Protein AF-A0A6C0DKU1-F1 (afdb_monomer_lite)

Foldseek 3Di:
DVVLVVVVVVVVVVVVVVVPPPPDDPDLVVSVVVCVVVVHDDDPVRSVVVVVVVVVVVVVVVVVVVVVVPDPPPPLFQDLVLQLVQLCQQPNDDDDDPSSVVSSVLLRDPVNPVVLQVVCVVVVLVVVQVVLCVLQVWHKDADPPAPAGIATPVGAGEHEGEDADWAFAFDPDADDPVQPPQDDDRTGFDFLPRGFKYKYWHAASSNHVVNIDIWIDTSVLQQDPVHRRGGDRTDDPVSCVVTVDDVNRSVVSVVVD

Secondary structure (DSSP, 8-state):
-HHHHHHHHHHHHHHHHTT--TT----HHHHHHHHHHTT----HHHHHHHHHHHHHHHHHHHHHHHHHTT---------HHHHHHHHHHHH-SSS--HHHHHHHHHHH-TTTHHHHHHHSHHHHHHHHHHHHHHHHSS-EEE-SSSSSSEEETT--EEEEEE-SS--B--B-PPP-GGGGGGBSSSSBPPBTTS-SEEEEEE--TTS-STT-EEEEEEGGGTEETTEEEEE-SB--HHHHHHHSSHHHHHHHHHHT-

Radius of gyration: 29.84 Å; chains: 1; bounding box: 41×48×94 Å

pLDDT: mean 82.29, std 16.59, range [37.09, 98.12]

Structure (mmCIF, N/CA/C/O backbone):
data_AF-A0A6C0DKU1-F1
#
_entry.id   AF-A0A6C0DKU1-F1
#
loop_
_atom_site.group_PDB
_atom_site.id
_atom_site.type_symbol
_atom_site.label_atom_id
_atom_site.label_alt_id
_atom_site.label_comp_id
_atom_site.label_asym_id
_atom_site.label_entity_id
_atom_site.label_seq_id
_atom_site.pdbx_PDB_ins_code
_atom_site.Cartn_x
_atom_site.Cartn_y
_atom_site.Cartn_z
_atom_site.occupancy
_atom_site.B_iso_or_equiv
_atom_site.auth_seq_id
_atom_site.auth_comp_id
_atom_site.auth_asym_id
_atom_site.auth_atom_id
_atom_site.pdbx_PDB_model_num
ATOM 1 N N . MET A 1 1 ? 12.790 -22.317 -60.894 1.00 55.19 1 MET A N 1
ATOM 2 C CA . MET A 1 1 ? 13.143 -22.631 -59.488 1.00 55.19 1 MET A CA 1
ATOM 3 C C . MET A 1 1 ? 13.422 -21.439 -58.552 1.00 55.19 1 MET A C 1
ATOM 5 O O . MET A 1 1 ? 12.648 -21.278 -57.618 1.00 55.19 1 MET A O 1
ATOM 9 N N . THR A 1 2 ? 14.453 -20.595 -58.730 1.00 67.25 2 THR A N 1
ATOM 10 C CA . THR A 1 2 ? 14.855 -19.594 -57.699 1.00 67.25 2 THR A CA 1
ATOM 11 C C . THR A 1 2 ? 13.784 -18.538 -57.392 1.00 67.25 2 THR A C 1
ATOM 13 O O . THR A 1 2 ? 13.460 -18.322 -56.232 1.00 67.25 2 THR A O 1
ATOM 16 N N . LEU A 1 3 ? 13.157 -17.953 -58.421 1.00 66.25 3 LEU A N 1
ATOM 17 C CA . LEU A 1 3 ? 12.114 -16.928 -58.253 1.00 66.25 3 LEU A CA 1
ATOM 18 C C . LEU A 1 3 ? 10.852 -17.477 -57.561 1.00 66.25 3 LEU A C 1
ATOM 20 O O . LEU A 1 3 ? 10.277 -16.825 -56.695 1.00 66.25 3 LEU A O 1
ATOM 24 N N . LEU A 1 4 ? 10.460 -18.707 -57.913 1.00 65.88 4 LEU A N 1
ATOM 25 C CA . LEU A 1 4 ? 9.326 -19.414 -57.318 1.00 65.88 4 LEU A CA 1
ATOM 26 C C . LEU A 1 4 ? 9.542 -19.617 -55.813 1.00 65.88 4 LEU A C 1
ATOM 28 O O . LEU A 1 4 ? 8.664 -19.293 -55.015 1.00 65.88 4 LEU A O 1
ATOM 32 N N . LYS A 1 5 ? 10.737 -20.092 -55.435 1.00 68.06 5 LYS A N 1
ATOM 33 C CA . LYS A 1 5 ? 11.122 -20.274 -54.033 1.00 68.06 5 LYS A CA 1
ATOM 34 C C . LYS A 1 5 ? 11.114 -18.941 -53.289 1.00 68.06 5 LYS A C 1
ATOM 36 O O . LYS A 1 5 ? 10.468 -18.847 -52.255 1.00 68.06 5 LYS A O 1
ATOM 41 N N . THR A 1 6 ? 11.733 -17.893 -53.828 1.00 71.44 6 THR A N 1
ATOM 42 C CA . THR A 1 6 ? 11.792 -16.582 -53.163 1.00 71.44 6 THR A CA 1
ATOM 43 C C . THR A 1 6 ? 10.405 -15.984 -52.902 1.00 71.44 6 THR A C 1
ATOM 45 O O . THR A 1 6 ? 10.143 -15.527 -51.791 1.00 71.44 6 THR A O 1
ATOM 48 N N . VAL A 1 7 ? 9.494 -16.028 -53.881 1.00 68.88 7 VAL A N 1
ATOM 49 C CA . VAL A 1 7 ? 8.129 -15.492 -53.723 1.00 68.88 7 VAL A CA 1
ATOM 50 C C . VAL A 1 7 ? 7.333 -16.289 -52.686 1.00 68.88 7 VAL A C 1
ATOM 52 O O . VAL A 1 7 ? 6.660 -15.700 -51.840 1.00 68.88 7 VAL A O 1
ATOM 55 N N . LEU A 1 8 ? 7.434 -17.622 -52.707 1.00 65.56 8 LEU A N 1
ATOM 56 C CA . LEU A 1 8 ? 6.748 -18.481 -51.740 1.00 65.56 8 LEU A CA 1
ATOM 57 C C . LEU A 1 8 ? 7.307 -18.320 -50.323 1.00 65.56 8 LEU A C 1
ATOM 59 O O . LEU A 1 8 ? 6.520 -18.192 -49.390 1.00 65.56 8 LEU A O 1
ATOM 63 N N . PHE A 1 9 ? 8.631 -18.259 -50.157 1.00 67.69 9 PHE A N 1
ATOM 64 C CA . PHE A 1 9 ? 9.265 -18.054 -48.852 1.00 67.69 9 PHE A CA 1
ATOM 65 C C . PHE A 1 9 ? 8.931 -16.680 -48.261 1.00 67.69 9 PHE A C 1
ATOM 67 O O . PHE A 1 9 ? 8.531 -16.606 -47.104 1.00 67.69 9 PHE A O 1
ATOM 74 N N . SER A 1 10 ? 8.985 -15.608 -49.059 1.00 67.69 10 SER A N 1
ATOM 75 C CA . SER A 1 10 ? 8.628 -14.258 -48.597 1.00 67.69 10 SER A CA 1
ATOM 76 C C . SER A 1 10 ? 7.150 -14.152 -48.187 1.00 67.69 10 SER A C 1
ATOM 78 O O . SER A 1 10 ? 6.817 -13.581 -47.146 1.00 67.69 10 SER A O 1
ATOM 80 N N . TRP A 1 11 ? 6.246 -14.773 -48.951 1.00 65.50 11 TRP A N 1
ATOM 81 C CA . TRP A 1 11 ? 4.829 -14.850 -48.591 1.00 65.50 11 TRP A CA 1
ATOM 82 C C . TRP A 1 11 ? 4.595 -15.695 -47.328 1.00 65.50 11 TRP A C 1
ATOM 84 O O . TRP A 1 11 ? 3.786 -15.329 -46.473 1.00 65.50 11 TRP A O 1
ATOM 94 N N . MET A 1 12 ? 5.334 -16.797 -47.167 1.00 63.69 12 MET A N 1
ATOM 95 C CA . MET A 1 12 ? 5.279 -17.642 -45.973 1.00 63.69 12 MET A CA 1
ATOM 96 C C . MET A 1 12 ? 5.769 -16.910 -44.718 1.00 63.69 12 MET A C 1
ATOM 98 O O . MET A 1 12 ? 5.114 -17.017 -43.681 1.00 63.69 12 MET A O 1
ATOM 102 N N . GLU A 1 13 ? 6.848 -16.128 -44.804 1.00 62.19 13 GLU A N 1
ATOM 103 C CA . GLU A 1 13 ? 7.332 -15.285 -43.700 1.00 62.19 13 GLU A CA 1
ATOM 104 C C . GLU A 1 13 ? 6.306 -14.214 -43.308 1.00 62.19 13 GLU A C 1
ATOM 106 O O . GLU A 1 13 ? 5.987 -14.060 -42.127 1.00 62.19 13 GLU A O 1
ATOM 111 N N . SER A 1 14 ? 5.711 -13.533 -44.295 1.00 57.03 14 SER A N 1
ATOM 112 C CA . SER A 1 14 ? 4.665 -12.525 -44.068 1.00 57.03 14 SER A CA 1
ATOM 113 C C . SER A 1 14 ? 3.443 -13.108 -43.344 1.00 57.03 14 SER A C 1
ATOM 115 O O . SER A 1 14 ? 2.893 -12.509 -42.416 1.00 57.03 14 SER A O 1
ATOM 117 N N . ILE A 1 15 ? 3.051 -14.330 -43.701 1.00 56.47 15 ILE A N 1
ATOM 118 C CA . ILE A 1 15 ? 1.954 -15.048 -43.053 1.00 56.47 15 ILE A CA 1
ATOM 119 C C . ILE A 1 15 ? 2.322 -15.524 -41.644 1.00 56.47 15 ILE A C 1
ATOM 121 O O . ILE A 1 15 ? 1.478 -15.468 -40.744 1.00 56.47 15 ILE A O 1
ATOM 125 N N . PHE A 1 16 ? 3.564 -15.958 -41.425 1.00 53.50 16 PHE A N 1
ATOM 126 C CA . PHE A 1 16 ? 4.051 -16.439 -40.131 1.00 53.50 16 PHE A CA 1
ATOM 127 C C . PHE A 1 16 ? 3.992 -15.349 -39.049 1.00 53.50 16 PHE A C 1
ATOM 129 O O . PHE A 1 16 ? 3.575 -15.615 -37.919 1.00 53.50 16 PHE A O 1
ATOM 136 N N . ILE A 1 17 ? 4.275 -14.096 -39.424 1.00 50.41 17 ILE A N 1
ATOM 137 C CA . ILE A 1 17 ? 4.182 -12.923 -38.537 1.00 50.41 17 ILE A CA 1
ATOM 138 C C . ILE A 1 17 ? 2.753 -12.726 -37.991 1.00 50.41 17 ILE A C 1
ATOM 140 O O . ILE A 1 17 ? 2.569 -12.244 -36.875 1.00 50.41 17 ILE A O 1
ATOM 144 N N . THR A 1 18 ? 1.719 -13.174 -38.711 1.00 46.41 18 THR A N 1
ATOM 145 C CA . THR A 1 18 ? 0.313 -12.939 -38.330 1.00 46.41 18 THR A CA 1
ATOM 146 C C . THR A 1 18 ? -0.322 -14.024 -37.443 1.00 46.41 18 THR A C 1
ATOM 148 O O . THR A 1 18 ? -1.526 -13.978 -37.194 1.00 46.41 18 THR A O 1
ATOM 151 N N . LYS A 1 19 ? 0.451 -14.998 -36.922 1.00 49.31 19 LYS A N 1
ATOM 152 C CA . LYS A 1 19 ? 0.015 -16.067 -35.978 1.00 49.31 19 LYS A CA 1
ATOM 153 C C . LYS A 1 19 ? -1.199 -16.922 -36.405 1.00 49.31 19 LYS A C 1
ATOM 155 O O . LYS A 1 19 ? -1.678 -17.744 -35.624 1.00 49.31 19 LYS A O 1
ATOM 160 N N . LYS A 1 20 ? -1.717 -16.785 -37.630 1.00 45.62 20 LYS A N 1
ATOM 161 C CA . LYS A 1 20 ? -3.049 -17.308 -37.990 1.00 45.62 20 LYS A CA 1
ATOM 162 C C . LYS A 1 20 ? -3.076 -18.735 -38.560 1.00 45.62 20 LYS A C 1
ATOM 164 O O . LYS A 1 20 ? -4.164 -19.260 -38.770 1.00 45.62 20 LYS A O 1
ATOM 169 N N . ILE A 1 21 ? -1.929 -19.388 -38.793 1.00 49.69 21 ILE A N 1
ATOM 170 C CA . ILE A 1 21 ? -1.864 -20.670 -39.542 1.00 49.69 21 ILE A CA 1
ATOM 171 C C . ILE A 1 21 ? -1.463 -21.896 -38.708 1.00 49.69 21 ILE A C 1
ATOM 173 O O . ILE A 1 21 ? -1.421 -23.002 -39.235 1.00 49.69 21 ILE A O 1
ATOM 177 N N . ALA A 1 22 ? -1.329 -21.806 -37.382 1.00 46.28 22 ALA A N 1
ATOM 178 C CA . ALA A 1 22 ? -1.174 -23.036 -36.586 1.00 46.28 22 ALA A CA 1
ATOM 179 C C . ALA A 1 22 ? -2.362 -24.026 -36.761 1.00 46.28 22 ALA A C 1
ATOM 181 O O . ALA A 1 22 ? -2.246 -25.203 -36.433 1.00 46.28 22 ALA A O 1
ATOM 182 N N . LYS A 1 23 ? -3.500 -23.582 -37.331 1.00 46.75 23 LYS A N 1
ATOM 183 C CA . LYS A 1 23 ? -4.705 -24.402 -37.551 1.00 46.75 23 LYS A CA 1
ATOM 184 C C . LYS A 1 23 ? -5.096 -24.678 -39.010 1.00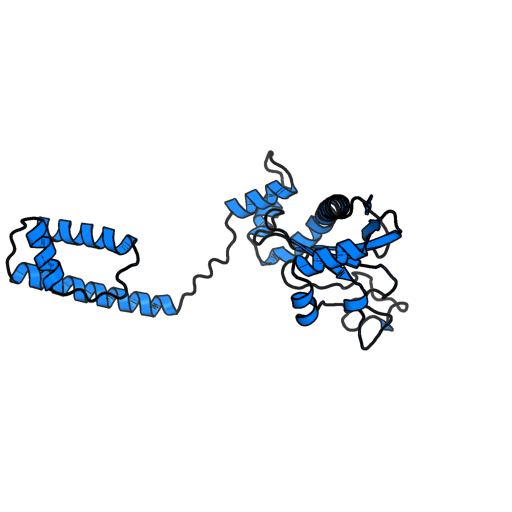 46.75 23 LYS A C 1
ATOM 186 O O . LYS A 1 23 ? -6.010 -25.471 -39.221 1.00 46.75 23 LYS A O 1
ATOM 191 N N . THR A 1 24 ? -4.456 -24.082 -40.016 1.00 51.72 24 THR A N 1
ATOM 192 C CA . THR A 1 24 ? -4.941 -24.197 -41.407 1.00 51.72 24 THR A CA 1
ATOM 193 C C . THR A 1 24 ? -4.159 -25.262 -42.174 1.00 51.72 24 THR A C 1
ATOM 195 O O . THR A 1 24 ? -2.938 -25.186 -42.298 1.00 51.72 24 THR A O 1
ATOM 198 N N . GLU A 1 25 ? -4.845 -26.275 -42.711 1.00 57.31 25 GLU A N 1
ATOM 199 C CA . GLU A 1 25 ? -4.225 -27.237 -43.626 1.00 57.31 25 GLU A CA 1
ATOM 200 C C . GLU A 1 25 ? -3.737 -26.528 -44.891 1.00 57.31 25 GLU A C 1
ATOM 202 O O . GLU A 1 25 ? -4.523 -26.000 -45.679 1.00 57.31 25 GLU A O 1
ATOM 207 N N . PHE A 1 26 ? -2.425 -26.547 -45.105 1.00 61.34 26 PHE A N 1
ATOM 208 C CA . PHE A 1 26 ? -1.826 -26.104 -46.352 1.00 61.34 26 PHE A CA 1
ATOM 209 C C . PHE A 1 26 ? -2.145 -27.125 -47.451 1.00 61.34 26 PHE A C 1
ATOM 211 O O . PHE A 1 26 ? -1.582 -28.219 -47.476 1.00 61.34 26 PHE A O 1
ATOM 218 N N . LYS A 1 27 ? -3.110 -26.807 -48.321 1.00 63.50 27 LYS A N 1
ATOM 219 C CA . LYS A 1 27 ? -3.538 -27.685 -49.420 1.00 63.50 27 LYS A CA 1
ATOM 220 C C . LYS A 1 27 ? -2.874 -27.259 -50.725 1.00 63.50 27 LYS A C 1
ATOM 222 O O . LYS A 1 27 ? -2.785 -26.072 -51.015 1.00 63.50 27 LYS A O 1
ATOM 227 N N . TYR A 1 28 ? -2.511 -28.242 -51.550 1.00 61.38 28 TYR A N 1
ATOM 228 C CA . TYR A 1 28 ? -1.940 -28.090 -52.901 1.00 61.38 28 TYR A CA 1
ATOM 229 C C . TYR A 1 28 ? -2.669 -27.036 -53.761 1.00 61.38 28 TYR A C 1
ATOM 231 O O . TYR A 1 28 ? -2.065 -26.265 -54.502 1.00 61.38 28 TYR A O 1
ATOM 239 N N . ARG A 1 29 ? -3.996 -26.949 -53.595 1.00 68.56 29 ARG A N 1
ATOM 240 C CA . ARG A 1 29 ? -4.865 -25.985 -54.284 1.00 68.56 29 ARG A CA 1
ATOM 241 C C . ARG A 1 29 ? -4.543 -24.521 -53.949 1.00 68.56 29 ARG A C 1
ATOM 243 O O . ARG A 1 29 ? -4.685 -23.673 -54.824 1.00 68.56 29 ARG A O 1
ATOM 250 N N . ASN A 1 30 ? -4.069 -24.226 -52.737 1.00 71.75 30 ASN A N 1
ATOM 251 C CA . ASN A 1 30 ? -3.748 -22.862 -52.306 1.00 71.75 30 ASN A CA 1
ATOM 252 C C . ASN A 1 30 ? -2.461 -22.355 -52.969 1.00 71.75 30 ASN A C 1
ATOM 254 O O . ASN A 1 30 ? -2.426 -21.219 -53.432 1.00 71.75 30 ASN A O 1
ATOM 258 N N . VAL A 1 31 ? -1.441 -23.215 -53.083 1.00 67.38 31 VAL A N 1
ATOM 259 C CA . VAL A 1 31 ? -0.186 -22.898 -53.788 1.00 67.38 31 VAL A CA 1
ATOM 260 C C . VAL A 1 31 ? -0.478 -22.610 -55.253 1.00 67.38 31 VAL A C 1
ATOM 262 O O . VAL A 1 31 ? -0.121 -21.554 -55.758 1.00 67.38 31 VAL A O 1
ATOM 265 N N . ILE A 1 32 ? -1.223 -23.496 -55.916 1.00 73.31 32 ILE A N 1
ATOM 266 C CA . ILE A 1 32 ? -1.611 -23.307 -57.318 1.00 73.31 32 ILE A CA 1
ATOM 267 C C . ILE A 1 32 ? -2.384 -22.000 -57.521 1.00 73.31 32 ILE A C 1
ATOM 269 O O . ILE A 1 32 ? -2.119 -21.282 -58.483 1.00 73.31 32 ILE A O 1
ATOM 273 N N . SER A 1 33 ? -3.331 -21.683 -56.632 1.00 77.94 33 SER A N 1
ATOM 274 C CA . SER A 1 33 ? -4.107 -20.442 -56.714 1.00 77.94 33 SER A CA 1
ATOM 275 C C . SER A 1 33 ? -3.214 -19.204 -56.618 1.00 77.94 33 SER A C 1
ATOM 277 O O . SER A 1 33 ? -3.394 -18.268 -57.392 1.00 77.94 33 SER A O 1
ATOM 279 N N . LEU A 1 34 ? -2.236 -19.216 -55.708 1.00 74.69 34 LEU A N 1
ATOM 280 C CA . LEU A 1 34 ? -1.298 -18.113 -55.504 1.00 74.69 34 LEU A CA 1
ATOM 281 C C . LEU A 1 34 ? -0.339 -17.944 -56.691 1.00 74.69 34 LEU A C 1
ATOM 283 O O . LEU A 1 34 ? -0.065 -16.828 -57.127 1.00 74.69 34 LEU A O 1
ATOM 287 N N . LEU A 1 35 ? 0.164 -19.046 -57.249 1.00 77.00 35 LEU A N 1
ATOM 288 C CA . LEU A 1 35 ? 1.038 -18.989 -58.422 1.00 77.00 35 LEU A CA 1
ATOM 289 C C . LEU A 1 35 ? 0.291 -18.459 -59.645 1.00 77.00 35 LEU A C 1
ATOM 291 O O . LEU A 1 35 ? 0.821 -17.625 -60.378 1.00 77.00 35 LEU A O 1
ATOM 295 N N . LYS A 1 36 ? -0.972 -18.870 -59.816 1.00 79.50 36 LYS A N 1
ATOM 296 C CA . LYS A 1 36 ? -1.847 -18.345 -60.868 1.00 79.50 36 LYS A CA 1
ATOM 297 C C . LYS A 1 36 ? -2.125 -16.852 -60.696 1.00 79.50 36 LYS A C 1
ATOM 299 O O . LYS A 1 36 ? -2.021 -16.124 -61.676 1.00 79.50 36 LYS A O 1
ATOM 304 N N . SER A 1 37 ? -2.427 -16.379 -59.482 1.00 79.62 37 SER A N 1
ATOM 305 C CA . SER A 1 37 ? -2.708 -14.952 -59.248 1.00 79.62 37 SER A CA 1
ATOM 306 C C . SER A 1 37 ? -1.504 -14.045 -59.507 1.00 79.62 37 SER A C 1
ATOM 308 O O . SER A 1 37 ? -1.684 -12.866 -59.782 1.00 79.62 37 SER A O 1
ATOM 310 N N . ASN A 1 38 ? -0.287 -14.590 -59.442 1.00 75.44 38 ASN A N 1
ATOM 311 C CA . ASN A 1 38 ? 0.955 -13.866 -59.722 1.00 75.44 38 ASN A CA 1
ATOM 312 C C . ASN A 1 38 ? 1.518 -14.153 -61.126 1.00 75.44 38 ASN A C 1
ATOM 314 O O . ASN A 1 38 ? 2.642 -13.764 -61.428 1.00 75.44 38 ASN A O 1
ATOM 318 N N . ASN A 1 39 ? 0.751 -14.841 -61.981 1.00 85.19 39 ASN A N 1
ATOM 319 C CA . ASN A 1 39 ? 1.139 -15.222 -63.341 1.00 85.19 39 ASN A CA 1
ATOM 320 C C . ASN A 1 39 ? 2.487 -15.974 -63.423 1.00 85.19 39 ASN A C 1
ATOM 322 O O . ASN A 1 39 ? 3.248 -15.838 -64.383 1.00 85.19 39 ASN A O 1
ATOM 326 N N . ILE A 1 40 ? 2.796 -16.771 -62.398 1.00 80.38 40 ILE A N 1
ATOM 327 C CA . ILE A 1 40 ? 4.037 -17.540 -62.313 1.00 80.38 40 ILE A CA 1
ATOM 328 C C . ILE A 1 40 ? 3.821 -18.875 -63.027 1.00 80.38 40 ILE A C 1
ATOM 330 O O . ILE A 1 40 ? 2.913 -19.633 -62.681 1.00 80.38 40 ILE A O 1
ATOM 334 N N . ARG A 1 41 ? 4.663 -19.179 -64.020 1.00 83.31 41 ARG A N 1
ATOM 335 C CA . ARG A 1 41 ? 4.701 -20.506 -64.654 1.00 83.31 41 ARG A CA 1
ATOM 336 C C . ARG A 1 41 ? 5.401 -21.500 -63.731 1.00 83.31 41 ARG A C 1
ATOM 338 O O . ARG A 1 41 ? 6.394 -21.153 -63.099 1.00 83.31 41 ARG A O 1
ATOM 345 N N . TYR A 1 42 ? 4.888 -22.723 -63.685 1.00 83.25 42 TYR A N 1
ATOM 346 C CA . TYR A 1 42 ? 5.411 -23.798 -62.847 1.00 83.25 42 TYR A CA 1
ATOM 347 C C . TYR A 1 42 ? 5.267 -25.145 -63.549 1.00 83.25 42 TYR A C 1
ATOM 349 O O . TYR A 1 42 ? 4.332 -25.348 -64.333 1.00 83.25 42 TYR A O 1
ATOM 357 N N . THR A 1 43 ? 6.156 -26.081 -63.230 1.00 86.81 43 THR A N 1
ATOM 358 C CA . THR A 1 43 ? 5.950 -27.503 -63.530 1.00 86.81 43 THR A CA 1
ATOM 359 C C . THR A 1 43 ? 5.306 -28.219 -62.340 1.00 86.81 43 THR A C 1
ATOM 361 O O . THR A 1 43 ? 5.271 -27.711 -61.218 1.00 86.81 43 THR A O 1
ATOM 364 N N . LYS A 1 44 ? 4.766 -29.419 -62.578 1.00 79.00 44 LYS A N 1
ATOM 365 C CA . LYS A 1 44 ? 4.234 -30.268 -61.502 1.00 79.00 44 LYS A CA 1
ATOM 366 C C . LYS A 1 44 ? 5.333 -30.657 -60.503 1.00 79.00 44 LYS A C 1
ATOM 368 O O . LYS A 1 44 ? 5.103 -30.599 -59.302 1.00 79.00 44 LYS A O 1
ATOM 373 N N . GLU A 1 45 ? 6.522 -30.974 -61.009 1.00 83.25 45 GLU A N 1
ATOM 374 C CA . GLU A 1 45 ? 7.701 -31.323 -60.207 1.00 83.25 45 GLU A CA 1
ATOM 375 C C . GLU A 1 45 ? 8.125 -30.167 -59.291 1.00 83.25 45 GLU A C 1
ATOM 377 O O . GLU A 1 45 ? 8.360 -30.383 -58.106 1.00 83.25 45 GLU A O 1
ATOM 382 N N . GLU A 1 46 ? 8.115 -28.924 -59.789 1.00 80.38 46 GLU A N 1
ATOM 383 C CA . GLU A 1 46 ? 8.430 -27.745 -58.972 1.00 80.38 46 GLU A CA 1
ATOM 384 C C . GLU A 1 46 ? 7.421 -27.531 -57.829 1.00 80.38 46 GLU A C 1
ATOM 386 O O . GLU A 1 46 ? 7.806 -27.093 -56.743 1.00 80.38 46 GLU A O 1
ATOM 391 N N . ILE A 1 47 ? 6.136 -27.846 -58.034 1.00 76.69 47 ILE A N 1
ATOM 392 C CA . ILE A 1 47 ? 5.140 -27.776 -56.953 1.00 76.69 47 ILE A CA 1
ATOM 393 C C . ILE A 1 47 ? 5.354 -28.908 -55.946 1.00 76.69 47 ILE A C 1
ATOM 395 O O . ILE A 1 47 ? 5.263 -28.678 -54.738 1.00 76.69 47 ILE A O 1
ATOM 399 N N . ASP A 1 48 ? 5.619 -30.123 -56.421 1.00 78.75 48 ASP A N 1
ATOM 400 C CA . ASP A 1 48 ? 5.797 -31.290 -55.558 1.00 78.75 48 ASP A CA 1
ATOM 401 C C . ASP A 1 48 ? 7.013 -31.112 -54.628 1.00 78.75 48 ASP A C 1
ATOM 403 O O . ASP A 1 48 ? 6.918 -31.414 -53.432 1.00 78.75 48 ASP A O 1
ATOM 407 N N . ASP A 1 49 ? 8.096 -30.506 -55.125 1.00 80.38 49 ASP A N 1
ATOM 408 C CA . ASP A 1 49 ? 9.266 -30.128 -54.325 1.00 80.38 49 ASP A CA 1
ATOM 409 C C . ASP A 1 49 ? 8.930 -29.101 -53.234 1.00 80.38 49 ASP A C 1
ATOM 411 O O . ASP A 1 49 ? 9.282 -29.294 -52.067 1.00 80.38 49 ASP A O 1
ATOM 415 N N . VAL A 1 50 ? 8.179 -28.046 -53.567 1.00 74.94 50 VAL A N 1
ATOM 416 C CA . VAL A 1 50 ? 7.731 -27.037 -52.586 1.00 74.94 50 VAL A CA 1
ATOM 417 C C . VAL A 1 50 ? 6.859 -27.674 -51.500 1.00 74.94 50 VAL A C 1
ATOM 419 O O . VAL A 1 50 ? 6.995 -27.376 -50.312 1.00 74.94 50 VAL A O 1
ATOM 422 N N . VAL A 1 51 ? 5.960 -28.582 -51.881 1.00 76.81 51 VAL A N 1
ATOM 423 C CA . VAL A 1 51 ? 5.073 -29.275 -50.936 1.00 76.81 51 VAL A CA 1
ATOM 424 C C . VAL A 1 51 ? 5.861 -30.214 -50.022 1.00 76.81 51 VAL A C 1
ATOM 426 O O . VAL A 1 51 ? 5.536 -30.329 -48.836 1.00 76.81 51 VAL A O 1
ATOM 429 N N . LYS A 1 52 ? 6.904 -30.870 -50.542 1.00 80.94 52 LYS A N 1
ATOM 430 C CA . LYS A 1 52 ? 7.812 -31.716 -49.761 1.00 80.94 52 LYS A CA 1
ATOM 431 C C . LYS A 1 52 ? 8.609 -30.896 -48.745 1.00 80.94 52 LYS A C 1
ATOM 433 O O . LYS A 1 52 ? 8.616 -31.257 -47.569 1.00 80.94 52 LYS A O 1
ATOM 438 N N . GLU A 1 53 ? 9.202 -29.776 -49.160 1.00 75.94 53 GLU A N 1
ATOM 439 C CA . GLU A 1 53 ? 9.903 -28.851 -48.256 1.00 75.94 53 GLU A CA 1
ATOM 440 C C . GLU A 1 53 ? 8.963 -28.327 -47.155 1.00 75.94 53 GLU A C 1
ATOM 442 O O . GLU A 1 53 ? 9.325 -28.314 -45.977 1.00 75.94 53 GLU A O 1
ATOM 447 N N . PHE A 1 54 ? 7.710 -28.002 -47.495 1.00 72.44 54 PHE A N 1
ATOM 448 C CA . PHE A 1 54 ? 6.720 -27.544 -46.517 1.00 72.44 54 PHE A CA 1
ATOM 449 C C . PHE A 1 54 ? 6.350 -28.617 -45.481 1.00 72.44 54 PHE A C 1
ATOM 451 O O . PHE A 1 54 ? 6.150 -28.301 -44.306 1.00 72.44 54 PHE A O 1
ATOM 458 N N . LYS A 1 55 ? 6.259 -29.894 -45.882 1.00 77.12 55 LYS A N 1
ATOM 459 C CA . LYS A 1 55 ? 6.018 -31.001 -44.940 1.00 77.12 55 LYS A CA 1
ATOM 460 C C . LYS A 1 55 ? 7.155 -31.131 -43.930 1.00 77.12 55 LYS A C 1
ATOM 462 O O . LYS A 1 55 ? 6.873 -31.183 -42.735 1.00 77.12 55 LYS A O 1
ATOM 467 N N . ILE A 1 56 ? 8.403 -31.094 -44.401 1.00 76.19 56 ILE A N 1
ATOM 468 C CA . ILE A 1 56 ? 9.601 -31.140 -43.548 1.00 76.19 56 ILE A CA 1
ATOM 469 C C . ILE A 1 56 ? 9.593 -29.960 -42.568 1.00 76.19 56 ILE A C 1
ATOM 471 O O . ILE A 1 56 ? 9.769 -30.143 -41.365 1.00 76.19 56 ILE A O 1
ATOM 475 N N . TYR A 1 57 ? 9.302 -28.753 -43.059 1.00 69.12 57 TYR A N 1
ATOM 476 C CA . TYR A 1 57 ? 9.217 -27.557 -42.223 1.00 69.12 57 TYR A CA 1
ATOM 477 C C . TYR A 1 57 ? 8.109 -27.659 -41.159 1.00 69.12 57 TYR A C 1
ATOM 479 O O . TYR A 1 57 ? 8.326 -27.338 -39.991 1.00 69.12 57 TYR A O 1
ATOM 487 N N . LYS A 1 58 ? 6.927 -28.175 -41.525 1.00 71.00 58 LYS A N 1
ATOM 488 C CA . LYS A 1 58 ? 5.805 -28.394 -40.596 1.00 71.00 58 LYS A CA 1
ATOM 489 C C . LYS A 1 58 ? 6.124 -29.447 -39.531 1.00 71.00 58 LYS A C 1
ATOM 491 O O . LYS A 1 58 ? 5.696 -29.300 -38.388 1.00 71.00 58 LYS A O 1
ATOM 496 N N . GLU A 1 59 ? 6.845 -30.505 -39.884 1.00 74.44 59 GLU A N 1
ATOM 497 C CA . GLU A 1 59 ? 7.309 -31.521 -38.931 1.00 74.44 59 GLU A CA 1
ATOM 498 C C . GLU A 1 59 ? 8.364 -30.953 -37.972 1.00 74.44 59 GLU A C 1
ATOM 500 O O . GLU A 1 59 ? 8.254 -31.159 -36.762 1.00 74.44 59 GLU A O 1
ATOM 505 N N . GLY A 1 60 ? 9.297 -30.138 -38.477 1.00 70.12 60 GLY A N 1
ATOM 506 C CA . GLY A 1 60 ? 10.235 -29.371 -37.653 1.00 70.12 60 GLY A CA 1
ATOM 507 C C . GLY A 1 60 ? 9.524 -28.432 -36.673 1.00 70.12 60 GLY A C 1
ATOM 508 O O . GLY A 1 60 ? 9.841 -28.419 -35.485 1.00 70.12 60 GLY A O 1
ATOM 509 N N . LEU A 1 61 ? 8.490 -27.718 -37.126 1.00 63.91 61 LEU A N 1
ATOM 510 C CA . LEU A 1 61 ? 7.674 -26.855 -36.266 1.00 63.91 61 LEU A CA 1
ATOM 511 C C . LEU A 1 61 ? 6.887 -27.630 -35.207 1.00 63.91 61 LEU A C 1
ATOM 513 O O . LEU A 1 61 ? 6.821 -27.179 -34.071 1.00 63.91 61 LEU A O 1
ATOM 517 N N . LYS A 1 62 ? 6.327 -28.802 -35.529 1.00 68.38 62 LYS A N 1
ATOM 518 C CA . LYS A 1 62 ? 5.664 -29.658 -34.528 1.00 68.38 62 LYS A CA 1
ATOM 519 C C . LYS A 1 62 ? 6.635 -30.145 -33.454 1.00 68.38 62 LYS A C 1
ATOM 521 O O . LYS A 1 62 ? 6.246 -30.244 -32.293 1.00 68.38 62 LYS A O 1
ATOM 526 N N . SER A 1 63 ? 7.881 -30.432 -33.830 1.00 63.91 63 SER A N 1
ATOM 527 C CA . SER A 1 63 ? 8.954 -30.757 -32.885 1.00 63.91 63 SER A CA 1
ATOM 528 C C . SER A 1 63 ? 9.277 -29.559 -31.981 1.00 63.91 63 SER A C 1
ATOM 530 O O . SER A 1 63 ? 9.347 -29.701 -30.761 1.00 63.91 63 SER A O 1
ATOM 532 N N . ILE A 1 64 ? 9.351 -28.348 -32.549 1.00 58.41 64 ILE A N 1
ATOM 533 C CA . ILE A 1 64 ? 9.541 -27.103 -31.787 1.00 58.41 64 ILE A CA 1
ATOM 534 C C . ILE A 1 64 ? 8.344 -26.814 -30.869 1.00 58.41 64 ILE A C 1
ATOM 536 O O . ILE A 1 64 ? 8.559 -26.491 -29.710 1.00 58.41 64 ILE A O 1
ATOM 540 N N . GLU A 1 65 ? 7.096 -26.974 -31.316 1.00 56.88 65 GLU A N 1
ATOM 541 C CA . GLU A 1 65 ? 5.896 -26.807 -30.477 1.00 56.88 65 GLU A CA 1
ATOM 542 C C . GLU A 1 65 ? 5.807 -27.867 -29.368 1.00 56.88 65 GLU A C 1
ATOM 544 O O . GLU A 1 65 ? 5.411 -27.557 -28.241 1.00 56.88 65 GLU A O 1
ATOM 549 N N . GLY A 1 66 ? 6.206 -29.109 -29.665 1.00 55.00 66 GLY A N 1
ATOM 550 C CA . GLY A 1 66 ? 6.342 -30.185 -28.682 1.00 55.00 66 GLY A CA 1
ATOM 551 C C . GLY A 1 66 ? 7.366 -29.845 -27.598 1.00 55.00 66 GLY A C 1
ATOM 552 O O . GLY A 1 66 ? 7.101 -30.066 -26.418 1.00 55.00 66 GLY A O 1
ATOM 553 N N . ASN A 1 67 ? 8.472 -29.206 -27.983 1.00 47.94 67 ASN A N 1
ATOM 554 C CA . ASN A 1 67 ? 9.511 -28.736 -27.067 1.00 47.94 67 ASN A CA 1
ATOM 555 C C . ASN A 1 67 ? 9.141 -27.412 -26.359 1.00 47.94 67 ASN A C 1
ATOM 557 O O . ASN A 1 67 ? 9.470 -27.228 -25.188 1.00 47.94 67 ASN A O 1
ATOM 561 N N . MET A 1 68 ? 8.379 -26.514 -26.996 1.00 44.25 68 MET A N 1
ATOM 562 C CA . MET A 1 68 ? 7.867 -25.273 -26.390 1.00 44.25 68 MET A CA 1
ATOM 563 C C . MET A 1 68 ? 6.795 -25.539 -25.329 1.00 44.25 68 MET A C 1
ATOM 565 O O . MET A 1 68 ? 6.646 -24.738 -24.408 1.00 44.25 68 MET A O 1
ATOM 569 N N . LYS A 1 69 ? 6.088 -26.678 -25.375 1.00 46.22 69 LYS A N 1
ATOM 570 C CA . LYS A 1 69 ? 5.184 -27.084 -24.285 1.00 46.22 69 LYS A CA 1
ATOM 571 C C . LYS A 1 69 ? 5.902 -27.381 -22.959 1.00 46.22 69 LYS A C 1
ATOM 573 O O . LYS A 1 69 ? 5.224 -27.446 -21.936 1.00 46.22 69 LYS A O 1
ATOM 578 N N . MET A 1 70 ? 7.235 -27.488 -22.943 1.00 42.53 70 MET A N 1
ATOM 579 C CA . MET A 1 70 ? 8.037 -27.632 -21.718 1.00 42.53 70 MET A CA 1
ATOM 580 C C . MET A 1 70 ? 8.811 -26.375 -21.303 1.00 42.53 70 MET A C 1
ATOM 582 O O . MET A 1 70 ? 9.495 -26.394 -20.284 1.00 42.53 70 MET A O 1
ATOM 586 N N . VAL A 1 71 ? 8.645 -25.251 -22.006 1.00 38.53 71 VAL A N 1
ATOM 587 C CA . VAL A 1 71 ? 9.204 -23.965 -21.578 1.00 38.53 71 VAL A CA 1
ATOM 588 C C . VAL A 1 71 ? 8.073 -22.947 -21.497 1.00 38.53 71 VAL A C 1
ATOM 590 O O . VAL A 1 71 ? 7.843 -22.150 -22.404 1.00 38.53 71 VAL A O 1
ATOM 593 N N . LYS A 1 72 ? 7.370 -22.931 -20.358 1.00 37.09 72 LYS A N 1
ATOM 594 C CA . LYS A 1 72 ? 6.799 -21.672 -19.870 1.00 37.09 72 LYS A CA 1
ATOM 595 C C . LYS A 1 72 ? 7.989 -20.738 -19.643 1.00 37.09 72 LYS A C 1
ATOM 597 O O . LYS A 1 72 ? 8.584 -20.761 -18.572 1.00 37.09 72 LYS A O 1
ATOM 602 N N . ILE A 1 73 ? 8.358 -19.945 -20.648 1.00 39.22 73 ILE A N 1
ATOM 603 C CA . ILE A 1 73 ? 9.140 -18.734 -20.411 1.00 39.22 73 ILE A CA 1
ATOM 604 C C . ILE A 1 73 ? 8.217 -17.863 -19.567 1.00 39.22 73 ILE A C 1
ATOM 606 O O . ILE A 1 73 ? 7.292 -17.234 -20.075 1.00 39.22 73 ILE A O 1
ATOM 610 N N . THR A 1 74 ? 8.383 -17.931 -18.252 1.00 42.31 74 THR A N 1
ATOM 611 C CA . THR A 1 74 ? 7.770 -16.993 -17.327 1.00 42.31 74 THR A CA 1
ATOM 612 C C . THR A 1 74 ? 8.327 -15.625 -17.691 1.00 42.31 74 THR A C 1
ATOM 614 O O . THR A 1 74 ? 9.506 -15.357 -17.462 1.00 42.31 74 THR A O 1
ATOM 617 N N . THR A 1 75 ? 7.500 -14.770 -18.283 1.00 48.19 75 THR A N 1
ATOM 618 C CA . THR A 1 75 ? 7.738 -13.335 -18.508 1.00 48.19 75 THR A CA 1
ATOM 619 C C . THR A 1 75 ? 7.748 -12.568 -17.177 1.00 48.19 75 THR A C 1
ATOM 621 O O . THR A 1 75 ? 7.131 -11.523 -17.034 1.00 48.19 75 THR A O 1
ATOM 624 N N . ASP A 1 76 ? 8.399 -13.138 -16.170 1.00 61.91 76 ASP A N 1
ATOM 625 C CA . ASP A 1 76 ? 8.295 -12.794 -14.752 1.00 61.91 76 ASP A CA 1
ATOM 626 C C . ASP A 1 76 ? 9.378 -11.805 -14.305 1.00 61.91 76 ASP A C 1
ATOM 628 O O . ASP A 1 76 ? 9.542 -11.552 -13.109 1.00 61.91 76 ASP A O 1
ATOM 632 N N . THR A 1 77 ? 10.180 -11.315 -15.247 1.00 81.06 77 THR A N 1
ATOM 633 C CA . THR A 1 77 ? 11.309 -10.425 -14.988 1.00 81.06 77 THR A CA 1
ATOM 634 C C . THR A 1 77 ? 10.909 -9.010 -15.375 1.00 81.06 77 THR A C 1
ATOM 636 O O . THR A 1 77 ? 10.672 -8.734 -16.547 1.00 81.06 77 THR A O 1
ATOM 639 N N . ILE A 1 78 ? 10.820 -8.128 -14.379 1.00 90.81 78 ILE A N 1
ATOM 640 C CA . ILE A 1 78 ? 10.583 -6.696 -14.583 1.00 90.81 78 ILE A CA 1
ATOM 641 C C . ILE A 1 78 ? 11.775 -6.134 -15.361 1.00 90.81 78 ILE A C 1
ATOM 643 O O . ILE A 1 78 ? 12.927 -6.367 -14.985 1.00 90.81 78 ILE A O 1
ATOM 647 N N . SER A 1 79 ? 11.515 -5.422 -16.458 1.00 94.19 79 SER A N 1
ATOM 648 C CA . SER A 1 79 ? 12.585 -4.839 -17.267 1.00 94.19 79 SER A CA 1
ATOM 649 C C . SER A 1 79 ? 13.252 -3.660 -16.551 1.00 94.19 79 SER A C 1
ATOM 651 O O . SER A 1 79 ? 12.646 -2.987 -15.717 1.00 94.19 79 SER A O 1
ATOM 653 N N . PHE A 1 80 ? 14.500 -3.354 -16.919 1.00 93.81 80 PHE A N 1
ATOM 654 C CA . PHE A 1 80 ? 15.212 -2.183 -16.394 1.00 93.81 80 PHE A CA 1
ATOM 655 C C . PHE A 1 80 ? 14.437 -0.878 -16.623 1.00 93.81 80 PHE A C 1
ATOM 657 O O . PHE A 1 80 ? 14.399 -0.025 -15.744 1.00 93.81 80 PHE A O 1
ATOM 664 N N . VAL A 1 81 ? 13.790 -0.731 -17.784 1.00 94.62 81 VAL A N 1
ATOM 665 C CA . VAL A 1 81 ? 13.010 0.469 -18.128 1.00 94.62 81 VAL A CA 1
ATOM 666 C C . VAL A 1 81 ? 11.814 0.630 -17.185 1.00 94.62 81 VAL A C 1
ATOM 668 O O . VAL A 1 81 ? 11.580 1.718 -16.666 1.00 94.62 81 VAL A O 1
ATOM 671 N N . GLU A 1 82 ? 11.086 -0.454 -16.914 1.00 95.50 82 GLU A N 1
ATOM 672 C CA . GLU A 1 82 ? 9.952 -0.452 -15.982 1.00 95.50 82 GLU A CA 1
ATOM 673 C C . GLU A 1 82 ? 10.386 -0.202 -14.532 1.00 95.50 82 GLU A C 1
ATOM 675 O O . GLU A 1 82 ? 9.748 0.573 -13.812 1.00 95.50 82 GLU A O 1
ATOM 680 N N . ALA A 1 83 ? 11.486 -0.827 -14.107 1.00 95.75 83 ALA A N 1
ATOM 681 C CA . ALA A 1 83 ? 12.060 -0.627 -12.781 1.00 95.75 83 ALA A CA 1
ATOM 682 C C . ALA A 1 83 ? 12.551 0.815 -12.592 1.00 95.75 83 ALA A C 1
ATOM 684 O O . ALA A 1 83 ? 12.262 1.430 -11.566 1.00 95.75 83 ALA A O 1
ATOM 685 N N . LYS A 1 84 ? 13.227 1.383 -13.599 1.00 95.69 84 LYS A N 1
ATOM 686 C CA . LYS A 1 84 ? 13.680 2.780 -13.607 1.00 95.69 84 LYS A CA 1
ATOM 687 C C . LYS A 1 84 ? 12.514 3.747 -13.479 1.00 95.69 84 LYS A C 1
ATOM 689 O O . LYS A 1 84 ? 12.532 4.578 -12.576 1.00 95.69 84 LYS A O 1
ATOM 694 N N . LYS A 1 85 ? 11.477 3.574 -14.301 1.00 95.88 85 LYS A N 1
ATOM 695 C CA . LYS A 1 85 ? 10.259 4.386 -14.215 1.00 95.88 85 LYS A CA 1
ATOM 696 C C . LYS A 1 85 ? 9.642 4.322 -12.815 1.00 95.88 85 LYS A C 1
ATOM 698 O O . LYS A 1 85 ? 9.314 5.346 -12.230 1.00 95.88 85 LYS A O 1
ATOM 703 N N . SER A 1 86 ? 9.530 3.122 -12.251 1.00 95.81 86 SER A N 1
ATOM 704 C CA . SER A 1 86 ? 8.965 2.933 -10.909 1.00 95.81 86 SER A CA 1
ATOM 705 C C . SER A 1 86 ? 9.813 3.616 -9.830 1.00 95.81 86 SER A C 1
ATOM 707 O O . SER A 1 86 ? 9.268 4.215 -8.910 1.00 95.81 86 SER A O 1
ATOM 709 N N . ALA A 1 87 ? 11.143 3.578 -9.944 1.00 95.81 87 ALA A N 1
ATOM 710 C CA . ALA A 1 87 ? 12.035 4.281 -9.025 1.00 95.81 87 ALA A CA 1
ATOM 711 C C . ALA A 1 87 ? 11.934 5.813 -9.150 1.00 95.81 87 ALA A C 1
ATOM 713 O O . ALA A 1 87 ? 12.013 6.515 -8.142 1.00 95.81 87 ALA A O 1
ATOM 714 N N . GLU A 1 88 ? 11.736 6.336 -10.362 1.00 95.75 88 GLU A N 1
ATOM 715 C CA . GLU A 1 88 ? 11.514 7.766 -10.619 1.00 95.75 88 GLU A CA 1
ATOM 716 C C . GLU A 1 88 ? 10.195 8.265 -10.020 1.00 95.75 88 GLU A C 1
ATOM 718 O O . GLU A 1 88 ? 10.168 9.359 -9.466 1.00 95.75 88 GLU A O 1
ATOM 723 N N . GLU A 1 89 ? 9.134 7.454 -10.024 1.00 95.06 89 GLU A N 1
ATOM 724 C CA . GLU A 1 89 ? 7.868 7.805 -9.361 1.00 95.06 89 GLU A CA 1
ATOM 725 C C . GLU A 1 89 ? 8.041 8.045 -7.852 1.00 95.06 89 GLU A C 1
ATOM 727 O O . GLU A 1 89 ? 7.400 8.930 -7.289 1.00 95.06 89 GLU A O 1
ATOM 732 N N . TRP A 1 90 ? 8.920 7.281 -7.193 1.00 94.31 90 TRP A N 1
ATOM 733 C CA . TRP A 1 90 ? 9.181 7.416 -5.756 1.00 94.31 90 TRP A CA 1
ATOM 734 C C . TRP A 1 90 ? 10.187 8.512 -5.409 1.00 94.31 90 TRP A C 1
ATOM 736 O O . TRP A 1 90 ? 10.060 9.154 -4.368 1.00 94.31 90 TRP A O 1
ATOM 746 N N . LEU A 1 91 ? 11.224 8.677 -6.233 1.00 92.12 91 LEU A N 1
ATOM 747 C CA . LEU A 1 91 ? 12.411 9.474 -5.899 1.00 92.12 91 LEU A CA 1
ATOM 748 C C . LEU A 1 91 ? 12.551 10.747 -6.745 1.00 92.12 91 LEU A C 1
ATOM 750 O O . LEU A 1 91 ? 13.491 11.512 -6.536 1.00 92.12 91 LEU A O 1
ATOM 754 N N . GLY A 1 92 ? 11.635 10.970 -7.688 1.00 90.00 92 GLY A N 1
ATOM 755 C CA . GLY A 1 92 ? 11.620 12.109 -8.596 1.00 90.00 92 GLY A CA 1
ATOM 756 C C . GLY A 1 92 ? 12.449 11.918 -9.870 1.00 90.00 92 GLY A C 1
ATOM 757 O O . GLY A 1 92 ? 13.381 11.103 -9.963 1.00 90.00 92 GLY A O 1
ATOM 758 N N . GLU A 1 93 ? 12.112 12.732 -10.868 1.00 82.94 93 GLU A N 1
ATOM 759 C CA . GLU A 1 93 ? 12.875 12.897 -12.105 1.00 82.94 93 GLU A CA 1
ATOM 760 C C . GLU A 1 93 ? 14.155 13.698 -11.804 1.00 82.94 93 GLU A C 1
ATOM 762 O O . GLU A 1 93 ? 14.113 14.747 -11.164 1.00 82.94 93 GLU A O 1
ATOM 767 N N . GLY A 1 94 ? 15.323 13.183 -12.197 1.00 77.94 94 GLY A N 1
ATOM 768 C CA . GLY A 1 94 ? 16.610 13.795 -11.849 1.00 77.94 94 GLY A CA 1
ATOM 769 C C . GLY A 1 94 ? 17.790 12.835 -11.977 1.00 77.94 94 GLY A C 1
ATOM 770 O O . GLY A 1 94 ? 17.596 11.658 -12.298 1.00 77.94 94 GLY A O 1
ATOM 771 N N . SER A 1 95 ? 19.001 13.343 -11.714 1.00 66.69 95 SER A N 1
ATOM 772 C CA . SER A 1 95 ? 20.260 12.595 -11.830 1.00 66.69 95 SER A CA 1
ATOM 773 C C . SER A 1 95 ? 20.241 11.284 -11.040 1.00 66.69 95 SER A C 1
ATOM 775 O O . SER A 1 95 ? 19.592 11.163 -9.997 1.00 66.69 95 SER A O 1
ATOM 777 N N . ASP A 1 96 ? 20.943 10.278 -11.565 1.00 80.56 96 ASP A N 1
ATOM 778 C CA . ASP A 1 96 ? 21.026 8.961 -10.939 1.00 80.56 96 ASP A CA 1
ATOM 779 C C . ASP A 1 96 ? 21.668 9.083 -9.550 1.00 80.56 96 ASP A C 1
ATOM 781 O O . ASP A 1 96 ? 22.843 9.417 -9.400 1.00 80.56 96 ASP A O 1
ATOM 785 N N . SER A 1 97 ? 20.868 8.829 -8.513 1.00 91.00 97 SER A N 1
ATOM 786 C CA . SER A 1 97 ? 21.328 8.743 -7.130 1.00 91.00 97 SER A CA 1
ATOM 787 C C . SER A 1 97 ? 21.610 7.289 -6.761 1.00 91.00 97 SER A C 1
ATOM 789 O O . SER A 1 97 ? 21.015 6.368 -7.322 1.00 91.00 97 SER A O 1
ATOM 791 N N . LEU A 1 98 ? 22.465 7.061 -5.757 1.00 92.38 98 LEU A N 1
ATOM 792 C CA . LEU A 1 98 ? 22.717 5.710 -5.233 1.00 92.38 98 LEU A CA 1
ATOM 793 C C . LEU A 1 98 ? 21.419 5.006 -4.814 1.00 92.38 98 LEU A C 1
ATOM 795 O O . LEU A 1 98 ? 21.259 3.812 -5.051 1.00 92.38 98 LEU A O 1
ATOM 799 N N . MET A 1 99 ? 20.479 5.762 -4.243 1.00 91.44 99 MET A N 1
ATOM 800 C CA . MET A 1 99 ? 19.174 5.258 -3.827 1.00 91.44 99 MET A CA 1
ATOM 801 C C . MET A 1 99 ? 18.309 4.839 -5.025 1.00 91.44 99 MET A C 1
ATOM 803 O O . MET A 1 99 ? 17.676 3.785 -4.987 1.00 91.44 99 MET A O 1
ATOM 807 N N . LYS A 1 100 ? 18.319 5.623 -6.112 1.00 93.31 100 LYS A N 1
ATOM 808 C CA . LYS A 1 100 ? 17.607 5.290 -7.353 1.00 93.31 100 LYS A CA 1
ATOM 809 C C . LYS A 1 100 ? 18.198 4.037 -7.996 1.00 93.31 100 LYS A C 1
ATOM 811 O O . LYS A 1 100 ? 17.458 3.103 -8.288 1.00 93.31 100 LYS A O 1
ATOM 816 N N . THR A 1 101 ? 19.523 3.964 -8.117 1.00 93.06 101 THR A N 1
ATOM 817 C CA . THR A 1 101 ? 20.224 2.782 -8.640 1.00 93.06 101 THR A CA 1
ATOM 818 C C . THR A 1 101 ? 19.943 1.537 -7.801 1.00 93.06 101 THR A C 1
ATOM 820 O O . THR A 1 101 ? 19.655 0.474 -8.351 1.00 93.06 101 THR A O 1
ATOM 823 N N . TRP A 1 102 ? 19.981 1.658 -6.469 1.00 95.19 102 TRP A N 1
ATOM 824 C CA . TRP A 1 102 ? 19.624 0.563 -5.569 1.00 95.19 102 TRP A CA 1
ATOM 825 C C . TRP A 1 102 ? 18.189 0.092 -5.804 1.00 95.19 102 TRP A C 1
ATOM 827 O O . TRP A 1 102 ? 17.977 -1.102 -5.998 1.00 95.19 102 TRP A O 1
ATOM 837 N N . LEU A 1 103 ? 17.220 1.012 -5.837 1.00 95.19 103 LEU A N 1
ATOM 838 C CA . LEU A 1 103 ? 15.810 0.659 -5.987 1.00 95.19 103 LEU A CA 1
ATOM 839 C C . LEU A 1 103 ? 15.541 -0.030 -7.330 1.00 95.19 103 LEU A C 1
ATOM 841 O O . LEU A 1 103 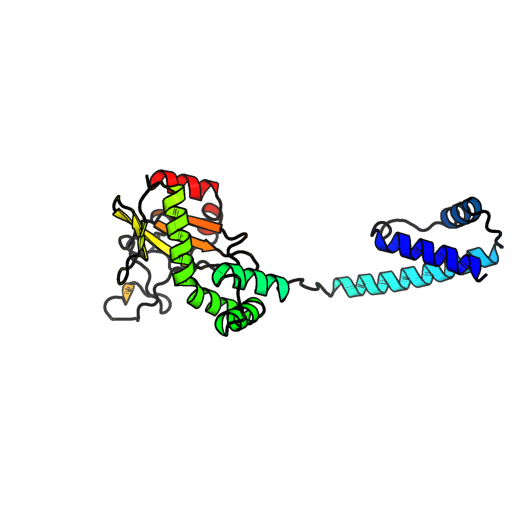? 14.844 -1.038 -7.355 1.00 95.19 103 LEU A O 1
ATOM 845 N N . VAL A 1 104 ? 16.143 0.440 -8.426 1.00 95.69 104 VAL A N 1
ATOM 846 C CA . VAL A 1 104 ? 16.038 -0.222 -9.738 1.00 95.69 104 VAL A CA 1
ATOM 847 C C . VAL A 1 104 ? 16.529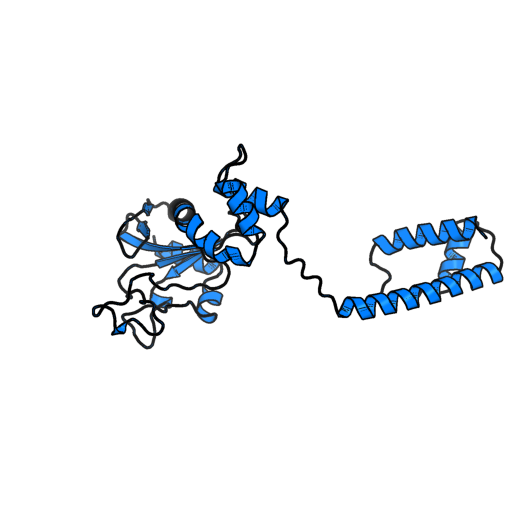 -1.666 -9.671 1.00 95.69 104 VAL A C 1
ATOM 849 O O . VAL A 1 104 ? 15.810 -2.583 -10.071 1.00 95.69 104 VAL A O 1
ATOM 852 N N . ASN A 1 105 ? 17.716 -1.885 -9.104 1.00 94.44 105 ASN A N 1
ATOM 853 C CA . ASN A 1 105 ? 18.275 -3.227 -8.952 1.00 94.44 105 ASN A CA 1
ATOM 854 C C . ASN A 1 105 ? 17.410 -4.106 -8.035 1.00 94.44 105 ASN A C 1
ATOM 856 O O . ASN A 1 105 ? 17.175 -5.273 -8.346 1.00 94.44 105 ASN A O 1
ATOM 860 N N . ALA A 1 106 ? 16.898 -3.547 -6.936 1.00 94.94 106 ALA A N 1
ATOM 861 C CA . ALA A 1 106 ? 16.040 -4.259 -5.998 1.00 94.94 106 ALA A CA 1
ATOM 862 C C . ALA A 1 106 ? 14.703 -4.666 -6.635 1.00 94.94 106 ALA A C 1
ATOM 864 O O . ALA A 1 106 ? 14.230 -5.773 -6.398 1.00 94.94 106 ALA A O 1
ATOM 865 N N . ILE A 1 107 ? 14.098 -3.813 -7.469 1.00 95.25 107 ILE A N 1
ATOM 866 C CA . ILE A 1 107 ? 12.854 -4.126 -8.192 1.00 95.25 107 ILE A CA 1
ATOM 867 C C . ILE A 1 107 ? 13.070 -5.294 -9.158 1.00 95.25 107 ILE A C 1
ATOM 869 O O . ILE A 1 107 ? 12.227 -6.190 -9.251 1.00 95.25 107 ILE A O 1
ATOM 873 N N . MET A 1 108 ? 14.203 -5.310 -9.859 1.00 94.38 108 MET A N 1
ATOM 874 C CA . MET A 1 108 ? 14.546 -6.381 -10.797 1.00 94.38 108 MET A CA 1
ATOM 875 C C . MET A 1 108 ? 14.897 -7.702 -10.090 1.00 94.38 108 MET A C 1
ATOM 877 O O . MET A 1 108 ? 14.739 -8.774 -10.676 1.00 94.38 108 MET A O 1
ATOM 881 N N . ASP A 1 109 ? 15.336 -7.648 -8.831 1.00 92.31 109 ASP A N 1
ATOM 882 C CA . ASP A 1 109 ? 15.694 -8.814 -8.024 1.00 92.31 109 ASP A CA 1
ATOM 883 C C . ASP A 1 109 ? 14.576 -9.213 -7.048 1.00 92.31 109 ASP A C 1
ATOM 885 O O . ASP A 1 109 ? 14.434 -8.667 -5.953 1.00 92.31 109 ASP A O 1
ATOM 889 N N . LYS A 1 110 ? 13.829 -10.271 -7.394 1.00 88.88 110 LYS A N 1
ATOM 890 C CA . LYS A 1 110 ? 12.756 -10.832 -6.549 1.00 88.88 110 LYS A CA 1
ATOM 891 C C . LYS A 1 110 ? 13.193 -11.145 -5.110 1.00 88.88 110 LYS A C 1
ATOM 893 O O . LYS A 1 110 ? 12.356 -11.138 -4.209 1.00 88.88 110 LYS A O 1
ATOM 898 N N . LYS A 1 111 ? 14.480 -11.413 -4.857 1.00 89.56 111 LYS A N 1
ATOM 899 C CA . LYS A 1 111 ? 14.982 -11.683 -3.498 1.00 89.56 111 LYS A CA 1
ATOM 900 C C . LYS A 1 111 ? 14.984 -10.433 -2.614 1.00 89.56 111 LYS A C 1
ATOM 902 O O . LYS A 1 111 ? 14.918 -10.567 -1.395 1.00 89.56 111 LYS A O 1
ATOM 907 N N . GLN A 1 112 ? 15.011 -9.243 -3.212 1.00 90.62 112 GLN A N 1
ATOM 908 C CA . GLN A 1 112 ? 15.062 -7.956 -2.512 1.00 90.62 112 GLN A CA 1
ATOM 909 C C . GLN A 1 112 ? 13.691 -7.295 -2.339 1.00 90.62 112 GLN A C 1
ATOM 911 O O . GLN A 1 112 ? 13.571 -6.314 -1.609 1.00 90.62 112 GLN A O 1
ATOM 916 N N . HIS A 1 113 ? 12.625 -7.848 -2.926 1.00 91.25 113 HIS A N 1
ATOM 917 C CA . HIS A 1 113 ? 11.264 -7.293 -2.850 1.00 91.25 113 HIS A CA 1
ATOM 918 C C . HIS A 1 113 ? 10.769 -7.059 -1.416 1.00 91.25 113 HIS A C 1
ATOM 920 O O . HIS A 1 113 ? 10.050 -6.096 -1.142 1.00 91.25 113 HIS A O 1
ATOM 926 N N . ARG A 1 114 ? 11.200 -7.898 -0.467 1.00 87.19 114 ARG A N 1
ATOM 927 C CA . ARG A 1 114 ? 10.908 -7.700 0.960 1.00 87.19 114 ARG A CA 1
ATOM 928 C C . ARG A 1 114 ? 11.564 -6.436 1.521 1.00 87.19 114 ARG A C 1
ATOM 930 O O . ARG A 1 114 ? 10.962 -5.768 2.360 1.00 87.19 114 ARG A O 1
ATOM 937 N N . ASP A 1 115 ? 12.784 -6.127 1.099 1.00 88.88 115 ASP A N 1
ATOM 938 C CA . ASP A 1 115 ? 13.538 -4.975 1.591 1.00 88.88 115 ASP A CA 1
ATOM 939 C C . ASP A 1 115 ? 13.038 -3.667 0.974 1.00 88.88 115 ASP A C 1
ATOM 941 O O . ASP A 1 115 ? 12.978 -2.662 1.682 1.00 88.88 115 ASP A O 1
ATOM 945 N N . ILE A 1 116 ? 12.533 -3.701 -0.266 1.00 92.69 116 ILE A N 1
ATOM 946 C CA . ILE A 1 116 ? 11.806 -2.571 -0.871 1.00 92.69 116 ILE A CA 1
ATOM 947 C C . ILE A 1 116 ? 10.679 -2.107 0.056 1.00 92.69 116 ILE A C 1
ATOM 949 O O . ILE A 1 116 ? 10.587 -0.925 0.378 1.00 92.69 116 ILE A O 1
ATOM 953 N N . GLY A 1 117 ? 9.859 -3.042 0.546 1.00 88.94 117 GLY A N 1
ATOM 954 C CA . GLY A 1 117 ? 8.734 -2.714 1.422 1.00 88.94 117 GLY A CA 1
ATOM 955 C C . GLY A 1 117 ? 9.138 -2.094 2.762 1.00 88.94 117 GLY A C 1
ATOM 956 O O . GLY A 1 117 ? 8.333 -1.383 3.352 1.00 88.94 117 GLY A O 1
ATOM 957 N N . LYS A 1 118 ? 10.367 -2.326 3.244 1.00 87.31 118 LYS A N 1
ATOM 958 C CA . LYS A 1 118 ? 10.889 -1.661 4.451 1.00 87.31 118 LYS A CA 1
ATOM 959 C C . LYS A 1 118 ? 11.316 -0.231 4.155 1.00 87.31 118 LYS A C 1
ATOM 961 O O . LYS A 1 118 ? 11.048 0.658 4.951 1.00 87.31 118 LYS A O 1
ATOM 966 N N . VAL A 1 119 ? 11.988 -0.024 3.025 1.00 90.75 119 VAL A N 1
ATOM 967 C CA . VAL A 1 119 ? 12.534 1.286 2.662 1.00 90.75 119 VAL A CA 1
ATOM 968 C C . VAL A 1 119 ? 11.435 2.241 2.201 1.00 90.75 119 VAL A C 1
ATOM 970 O O . VAL A 1 119 ? 11.448 3.414 2.562 1.00 90.75 119 VAL A O 1
ATOM 973 N N . LEU A 1 120 ? 10.448 1.738 1.457 1.00 93.88 120 LEU A N 1
ATOM 974 C CA . LEU A 1 120 ? 9.338 2.543 0.948 1.00 93.88 120 LEU A CA 1
ATOM 975 C C . LEU A 1 120 ? 8.170 2.687 1.932 1.00 93.88 120 LEU A C 1
ATOM 977 O O . LEU A 1 120 ? 7.242 3.428 1.627 1.00 93.88 120 LEU A O 1
ATOM 981 N N . ALA A 1 121 ? 8.198 2.027 3.099 1.00 91.19 121 ALA A N 1
ATOM 982 C CA . ALA A 1 121 ? 7.103 2.073 4.076 1.00 91.19 121 ALA A CA 1
ATOM 983 C C . ALA A 1 121 ? 6.717 3.518 4.435 1.00 91.19 121 ALA A C 1
ATOM 985 O O . ALA A 1 121 ? 5.603 3.943 4.133 1.00 91.19 121 ALA A O 1
ATOM 986 N N . ASN A 1 122 ? 7.670 4.301 4.942 1.00 91.38 122 ASN A N 1
ATOM 987 C CA . ASN A 1 122 ? 7.421 5.676 5.382 1.00 91.38 122 ASN A CA 1
ATOM 988 C C . ASN A 1 122 ? 6.973 6.588 4.226 1.00 91.38 122 ASN A C 1
ATOM 990 O O . ASN A 1 122 ? 6.120 7.452 4.394 1.00 91.38 122 ASN A O 1
ATOM 994 N N . VAL A 1 123 ? 7.532 6.403 3.026 1.00 93.12 123 VAL A N 1
ATOM 995 C CA . VAL A 1 123 ? 7.142 7.209 1.855 1.00 93.12 123 VAL A CA 1
ATOM 996 C C . VAL A 1 123 ? 5.726 6.844 1.400 1.00 93.12 123 VAL A C 1
ATOM 998 O O . VAL A 1 123 ? 4.941 7.716 1.030 1.00 93.12 123 VAL A O 1
ATOM 1001 N N . SER A 1 124 ? 5.363 5.562 1.479 1.00 95.38 124 SER A N 1
ATOM 1002 C CA . SER A 1 124 ? 4.007 5.107 1.173 1.00 95.38 124 SER A CA 1
ATOM 1003 C C . SER A 1 124 ? 2.973 5.617 2.174 1.00 95.38 124 SER A C 1
ATOM 1005 O O . SER A 1 124 ? 1.855 5.911 1.768 1.00 95.38 124 SER A O 1
ATOM 1007 N N . GLU A 1 125 ? 3.341 5.804 3.445 1.00 96.00 125 GLU A N 1
ATOM 1008 C CA . GLU A 1 125 ? 2.473 6.424 4.455 1.00 96.00 125 GLU A CA 1
ATOM 1009 C C . GLU A 1 125 ? 2.112 7.861 4.074 1.00 96.00 125 GLU A C 1
ATOM 1011 O O . GLU A 1 125 ? 0.940 8.226 4.106 1.00 96.00 125 GLU A O 1
ATOM 1016 N N . ILE A 1 126 ? 3.085 8.653 3.610 1.00 95.56 126 ILE A N 1
ATOM 1017 C CA . ILE A 1 126 ? 2.839 10.019 3.118 1.00 95.56 126 ILE A CA 1
ATOM 1018 C C . ILE A 1 126 ? 1.853 9.997 1.942 1.00 95.56 126 ILE A C 1
ATOM 1020 O O . ILE A 1 126 ? 0.898 10.777 1.910 1.00 95.56 126 ILE A O 1
ATOM 1024 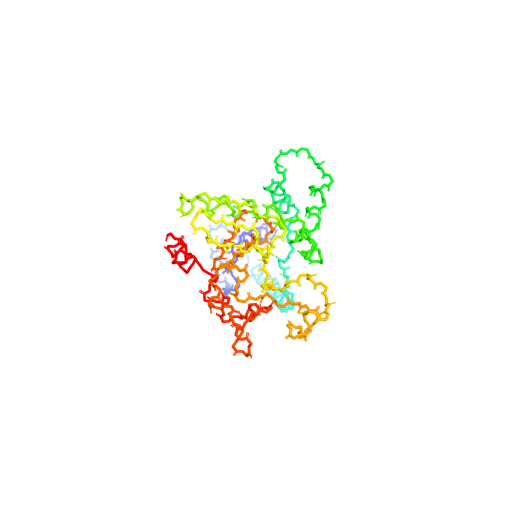N N . TYR A 1 127 ? 2.057 9.085 0.986 1.00 96.81 127 TYR A N 1
ATOM 1025 C CA . TYR A 1 127 ? 1.167 8.939 -0.166 1.00 96.81 127 TYR A CA 1
ATOM 1026 C C . TYR A 1 127 ? -0.256 8.540 0.253 1.00 96.81 127 TYR A C 1
ATOM 1028 O O . TYR A 1 127 ? -1.230 9.136 -0.209 1.00 96.81 127 TYR A O 1
ATOM 1036 N N . VAL A 1 128 ? -0.379 7.561 1.154 1.00 98.12 128 VAL A N 1
ATOM 1037 C CA . VAL A 1 128 ? -1.661 7.095 1.696 1.00 98.12 128 VAL A CA 1
ATOM 1038 C C . VAL A 1 128 ? -2.376 8.206 2.456 1.00 98.12 128 VAL A C 1
ATOM 1040 O O . VAL A 1 128 ? -3.578 8.363 2.277 1.00 98.12 128 VAL A O 1
ATOM 1043 N N . ASN A 1 129 ? -1.666 9.006 3.248 1.00 97.94 129 ASN A N 1
ATOM 1044 C CA . ASN A 1 129 ? -2.260 10.110 3.999 1.00 97.94 129 ASN A CA 1
ATOM 1045 C C . ASN A 1 129 ? -2.827 11.185 3.085 1.00 97.94 129 ASN A C 1
ATOM 1047 O O . ASN A 1 129 ? -3.957 11.628 3.288 1.00 97.94 129 ASN A O 1
ATOM 1051 N N . ARG A 1 130 ? -2.086 11.561 2.036 1.00 97.62 130 ARG A N 1
ATOM 1052 C CA . ARG A 1 130 ? -2.605 12.485 1.025 1.00 97.62 130 ARG A CA 1
ATOM 1053 C C . ARG A 1 130 ? -3.861 11.917 0.366 1.00 97.62 130 ARG A C 1
ATOM 1055 O O . ARG A 1 130 ? -4.878 12.600 0.313 1.00 97.62 130 ARG A O 1
ATOM 1062 N N . TRP A 1 131 ? -3.814 10.654 -0.059 1.00 97.69 131 TRP A N 1
ATOM 1063 C CA . TRP A 1 131 ? -4.962 9.983 -0.668 1.00 97.69 131 TRP A CA 1
ATOM 1064 C C . TRP A 1 131 ? -6.173 9.921 0.277 1.00 97.69 131 TRP A C 1
ATOM 1066 O O . TRP A 1 131 ? -7.288 10.224 -0.133 1.00 97.69 131 TRP A O 1
ATOM 1076 N N . LEU A 1 132 ? -5.980 9.579 1.554 1.00 97.69 132 LEU A N 1
ATOM 1077 C CA . LEU A 1 132 ? -7.053 9.553 2.553 1.00 97.69 132 LEU A CA 1
ATOM 1078 C C . LEU A 1 132 ? -7.671 10.939 2.739 1.00 97.69 132 LEU A C 1
ATOM 1080 O O . LEU A 1 132 ? -8.896 11.053 2.766 1.00 97.69 132 LEU A O 1
ATOM 1084 N N . SER A 1 133 ? -6.845 11.982 2.823 1.00 96.62 133 SER A N 1
ATOM 1085 C CA . SER A 1 133 ? -7.314 13.361 2.968 1.00 96.62 133 SER A CA 1
ATOM 1086 C C . SER A 1 133 ? -8.147 13.796 1.761 1.00 96.62 133 SER A C 1
ATOM 1088 O O . SER A 1 133 ? -9.265 14.274 1.924 1.00 96.62 133 SER A O 1
ATOM 1090 N N . GLU A 1 134 ? -7.675 13.515 0.543 1.00 96.69 134 GLU A N 1
ATOM 1091 C CA . GLU A 1 134 ? -8.401 13.788 -0.704 1.00 96.69 134 GLU A CA 1
ATOM 1092 C C . GLU A 1 134 ? -9.738 13.033 -0.792 1.00 96.69 134 GLU A C 1
ATOM 1094 O O . GLU A 1 134 ? -10.728 13.569 -1.288 1.00 96.69 134 GLU A O 1
ATOM 1099 N N . ARG A 1 135 ? -9.788 11.781 -0.319 1.00 96.44 135 ARG A N 1
ATOM 1100 C CA . ARG A 1 135 ? -10.979 10.920 -0.426 1.00 96.44 135 ARG A CA 1
ATOM 1101 C C . ARG A 1 135 ? -12.019 11.157 0.661 1.00 96.44 135 ARG A C 1
ATOM 1103 O O . ARG A 1 135 ? -13.191 10.878 0.426 1.00 96.44 135 ARG A O 1
ATOM 1110 N N . THR A 1 136 ? -11.600 11.626 1.830 1.00 95.06 136 THR A N 1
ATOM 1111 C CA . THR A 1 136 ? -12.491 11.876 2.977 1.00 95.06 136 THR A CA 1
ATOM 1112 C C . THR A 1 136 ? -12.808 13.359 3.163 1.00 95.06 136 THR A C 1
ATOM 1114 O O . THR A 1 136 ? -13.768 13.695 3.846 1.00 95.06 136 THR A O 1
ATOM 1117 N N . GLY A 1 137 ? -12.018 14.258 2.568 1.00 94.88 137 GLY A N 1
ATOM 1118 C CA . GLY A 1 137 ? -12.096 15.699 2.812 1.00 94.88 137 GLY A CA 1
ATOM 1119 C C . GLY A 1 137 ? -11.612 16.115 4.205 1.00 94.88 137 GLY A C 1
ATOM 1120 O O . GLY A 1 137 ? -11.855 17.250 4.609 1.00 94.88 137 GLY A O 1
ATOM 1121 N N . LYS A 1 138 ? -10.952 15.214 4.945 1.00 94.06 138 LYS A N 1
ATOM 1122 C CA . LYS A 1 138 ? -10.494 15.431 6.323 1.00 94.06 138 LYS A CA 1
ATOM 1123 C C . LYS A 1 138 ? -8.996 15.644 6.400 1.00 94.06 138 LYS A C 1
ATOM 1125 O O . LYS A 1 138 ? -8.232 15.134 5.578 1.00 94.06 138 LYS A O 1
ATOM 1130 N N . GLU A 1 139 ? -8.557 16.354 7.432 1.00 95.88 139 GLU A N 1
ATOM 1131 C CA . GLU A 1 139 ? -7.132 16.451 7.741 1.00 95.88 139 GLU A CA 1
ATOM 1132 C C . GLU A 1 139 ? -6.617 15.096 8.265 1.00 95.88 139 GLU A C 1
ATOM 1134 O O . GLU A 1 139 ? -7.206 14.504 9.172 1.00 95.88 139 GLU A O 1
ATOM 1139 N N . VAL A 1 140 ? -5.502 14.612 7.706 1.00 97.50 140 VAL A N 1
ATOM 1140 C CA . VAL A 1 140 ? -4.808 13.397 8.161 1.00 97.50 140 VAL A CA 1
ATOM 1141 C C . VAL A 1 140 ? -3.478 13.805 8.786 1.00 97.50 140 VAL A C 1
ATOM 1143 O O . VAL A 1 140 ? -2.646 14.424 8.123 1.00 97.50 140 VAL A O 1
ATOM 1146 N N . LYS A 1 141 ? -3.250 13.433 10.049 1.00 96.94 141 LYS A N 1
ATOM 1147 C CA . LYS A 1 141 ? -1.999 13.710 10.771 1.00 96.94 141 LYS A CA 1
ATOM 1148 C C . LYS A 1 141 ? -1.193 12.434 10.940 1.00 96.94 141 LYS A C 1
ATOM 1150 O O . LYS A 1 141 ? -1.705 11.451 11.469 1.00 96.94 141 LYS A O 1
ATOM 1155 N N . SER A 1 142 ? 0.072 12.466 10.531 1.00 96.75 142 SER A N 1
ATOM 1156 C CA . SER A 1 142 ? 1.033 11.405 10.839 1.00 96.75 142 SER A CA 1
ATOM 1157 C C . SER A 1 142 ? 1.351 11.386 12.331 1.00 96.75 142 SER A C 1
ATOM 1159 O O . SER A 1 142 ? 1.489 12.438 12.957 1.00 96.75 142 SER A O 1
ATOM 1161 N N . VAL A 1 143 ? 1.495 10.188 12.889 1.00 95.19 143 VAL A N 1
ATOM 1162 C CA . VAL A 1 143 ? 1.772 9.981 14.311 1.00 95.19 143 VAL A CA 1
ATOM 1163 C C . VAL A 1 143 ? 3.001 9.093 14.465 1.00 95.19 143 VAL A C 1
ATOM 1165 O O . VAL A 1 143 ? 3.183 8.128 13.731 1.00 95.19 143 VAL A O 1
ATOM 1168 N N . VAL A 1 144 ? 3.879 9.444 15.407 1.00 90.25 144 VAL A N 1
ATOM 1169 C CA . VAL A 1 144 ? 5.143 8.741 15.654 1.00 90.25 144 VAL A CA 1
ATOM 1170 C C . VAL A 1 144 ? 5.164 8.242 17.092 1.00 90.25 144 VAL A C 1
ATOM 1172 O O . VAL A 1 144 ? 4.843 8.985 18.013 1.00 90.25 144 VAL A O 1
ATOM 1175 N N . GLY A 1 145 ? 5.587 6.992 17.287 1.00 87.06 145 GLY A N 1
ATOM 1176 C CA . GLY A 1 145 ? 5.705 6.370 18.611 1.00 87.06 145 GLY A CA 1
ATOM 1177 C C . GLY A 1 145 ? 4.446 5.641 19.088 1.00 87.06 145 GLY A C 1
ATOM 1178 O O . GLY A 1 145 ? 4.500 4.953 20.106 1.00 87.06 145 GLY A O 1
ATOM 1179 N N . GLU A 1 146 ? 3.353 5.724 18.332 1.00 92.19 146 GLU A N 1
ATOM 1180 C CA . GLU A 1 146 ? 2.098 5.030 18.617 1.00 92.19 146 GLU A CA 1
ATOM 1181 C C . GLU A 1 146 ? 1.998 3.673 17.897 1.00 92.19 146 GLU A C 1
ATOM 1183 O O . GLU A 1 146 ? 2.848 3.288 17.092 1.00 92.19 146 GLU A O 1
ATOM 1188 N N . SER A 1 147 ? 0.950 2.904 18.209 1.00 90.31 147 SER A N 1
ATOM 1189 C CA . SER A 1 147 ? 0.613 1.658 17.495 1.00 90.31 147 SER A CA 1
ATOM 1190 C C . SER A 1 147 ? -0.020 1.880 16.117 1.00 90.31 147 SER A C 1
ATOM 1192 O O . SER A 1 147 ? -0.196 0.904 15.384 1.00 90.31 147 SER A O 1
ATOM 1194 N N . TYR A 1 148 ? -0.363 3.127 15.792 1.00 94.75 148 TYR A N 1
ATOM 1195 C CA . TYR A 1 148 ? -0.951 3.569 14.534 1.00 94.75 148 TYR A CA 1
ATOM 1196 C C . TYR A 1 148 ? -0.080 4.638 13.870 1.00 94.75 148 TYR A C 1
ATOM 1198 O O . TYR A 1 148 ? 0.536 5.450 14.557 1.00 94.75 148 TYR A O 1
ATOM 1206 N N . ASP A 1 149 ? -0.066 4.650 12.541 1.00 96.44 149 ASP A N 1
ATOM 1207 C CA . ASP A 1 149 ? 0.792 5.536 11.752 1.00 96.44 149 ASP A CA 1
ATOM 1208 C C . ASP A 1 149 ? 0.124 6.904 11.496 1.00 96.44 149 ASP A C 1
ATOM 1210 O O . ASP A 1 149 ? 0.800 7.894 11.203 1.00 96.44 149 ASP A O 1
ATOM 1214 N N . SER A 1 150 ? -1.213 7.001 11.562 1.00 97.44 150 SER A N 1
ATOM 1215 C CA . SER A 1 150 ? -1.950 8.245 11.274 1.00 97.44 150 SER A CA 1
ATOM 1216 C C . SER A 1 150 ? -3.298 8.365 11.983 1.00 97.44 150 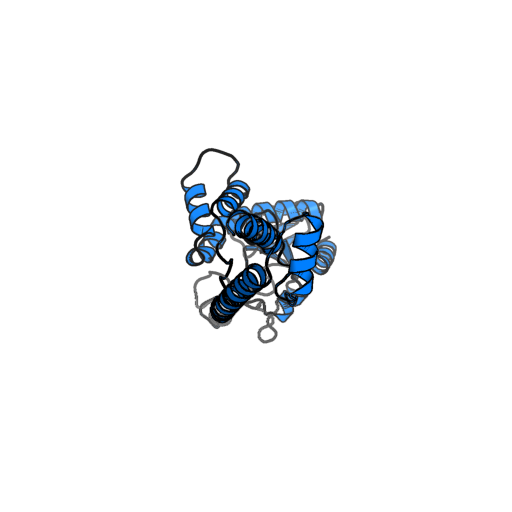SER A C 1
ATOM 1218 O O . SER A 1 150 ? -3.896 7.369 12.384 1.00 97.44 150 SER A O 1
ATOM 1220 N N . ILE A 1 151 ? -3.794 9.594 12.129 1.00 97.94 151 ILE A N 1
ATOM 1221 C CA . ILE A 1 151 ? -5.090 9.899 12.746 1.00 97.94 151 ILE A CA 1
ATOM 1222 C C . ILE A 1 151 ? -5.842 10.973 11.949 1.00 97.94 151 ILE A C 1
ATOM 1224 O O . ILE A 1 151 ? -5.243 11.954 11.504 1.00 97.94 151 ILE A O 1
ATOM 1228 N N . LEU A 1 152 ? -7.148 10.780 11.762 1.00 96.56 152 LEU A N 1
ATOM 1229 C CA . LEU A 1 152 ? -8.055 11.789 11.202 1.00 96.56 152 LEU A CA 1
ATOM 1230 C C . LEU A 1 152 ? -8.472 12.811 12.272 1.00 96.56 152 LEU A C 1
ATOM 1232 O O . LEU A 1 152 ? -8.431 12.528 13.471 1.00 96.56 152 LEU A O 1
ATOM 1236 N N . ASP A 1 153 ? -8.928 13.991 11.855 1.00 92.81 153 ASP A N 1
ATOM 1237 C CA . ASP A 1 153 ? -9.452 15.043 12.745 1.00 92.81 153 ASP A CA 1
ATOM 1238 C C . ASP A 1 153 ? -10.580 14.576 13.694 1.00 92.81 153 ASP A C 1
ATOM 1240 O O . ASP A 1 153 ? -10.642 14.995 14.852 1.00 92.81 153 ASP A O 1
ATOM 1244 N N . ASN A 1 154 ? -11.412 13.633 13.253 1.00 92.44 154 ASN A N 1
ATOM 1245 C CA . ASN A 1 154 ? -12.458 12.981 14.041 1.00 92.44 154 ASN A CA 1
ATOM 1246 C C . ASN A 1 154 ? -11.942 11.853 14.954 1.00 92.44 154 ASN A C 1
ATOM 1248 O O . ASN A 1 154 ? -12.741 11.095 15.503 1.00 92.44 154 ASN A O 1
ATOM 1252 N N . LYS A 1 155 ? -10.621 11.755 15.139 1.00 95.50 155 LYS A N 1
ATOM 1253 C CA . LYS A 1 155 ? -9.920 10.791 16.000 1.00 95.50 155 LYS A CA 1
ATOM 1254 C C . LYS A 1 155 ? -9.935 9.340 15.516 1.00 95.50 155 LYS A C 1
ATOM 1256 O O . LYS A 1 155 ? -9.578 8.454 16.289 1.00 95.50 155 LYS A O 1
ATOM 1261 N N . VAL A 1 156 ? -10.288 9.082 14.259 1.00 96.88 156 VAL A N 1
ATOM 1262 C CA . VAL A 1 156 ? -10.133 7.749 13.659 1.00 96.88 156 VAL A CA 1
ATOM 1263 C C . VAL A 1 156 ? -8.647 7.439 13.473 1.00 96.88 156 VAL A C 1
ATOM 1265 O O . VAL A 1 156 ? -7.943 8.162 12.768 1.00 96.88 156 VAL A O 1
ATOM 1268 N N . ARG A 1 157 ? -8.169 6.358 14.094 1.00 97.81 157 ARG A N 1
ATOM 1269 C CA . ARG A 1 157 ? -6.766 5.919 14.090 1.00 97.81 157 ARG A CA 1
ATOM 1270 C C . ARG A 1 157 ? -6.527 4.890 12.994 1.00 97.81 157 ARG A C 1
ATOM 1272 O O . ARG A 1 157 ? -7.257 3.903 12.866 1.00 97.81 157 ARG A O 1
ATOM 1279 N N . ILE A 1 158 ? -5.474 5.093 12.219 1.00 97.81 158 ILE A N 1
ATOM 1280 C CA . ILE A 1 158 ? -5.197 4.350 10.996 1.00 97.81 158 ILE A CA 1
ATOM 1281 C C . ILE A 1 158 ? -3.792 3.771 11.062 1.00 97.81 158 ILE A C 1
ATOM 1283 O O . ILE A 1 158 ? -2.817 4.497 11.249 1.00 97.81 158 ILE A O 1
ATOM 1287 N N . GLN A 1 159 ? -3.695 2.459 10.863 1.00 96.69 159 GLN A N 1
ATOM 1288 C CA . GLN A 1 159 ? -2.422 1.777 10.683 1.00 96.69 159 GLN A CA 1
ATOM 1289 C C . GLN A 1 159 ? -2.170 1.500 9.207 1.00 96.69 159 GLN A C 1
ATOM 1291 O O . GLN A 1 159 ? -3.051 0.980 8.528 1.00 96.69 159 GLN A O 1
ATOM 1296 N N . ILE A 1 160 ? -0.972 1.797 8.705 1.00 96.50 160 ILE A N 1
ATOM 1297 C CA . ILE A 1 160 ? -0.638 1.708 7.282 1.00 96.50 160 ILE A CA 1
ATOM 1298 C C . ILE A 1 160 ? 0.413 0.617 7.064 1.00 96.50 160 ILE A C 1
ATOM 1300 O O . ILE A 1 160 ? 1.345 0.422 7.847 1.00 96.50 160 ILE A O 1
ATOM 1304 N N . LYS A 1 161 ? 0.268 -0.173 5.996 1.00 94.62 161 LYS A N 1
ATOM 1305 C CA . LYS A 1 161 ? 1.276 -1.172 5.614 1.00 94.62 161 LYS A CA 1
ATOM 1306 C C . LYS A 1 161 ? 1.480 -1.231 4.110 1.00 94.62 161 LYS A C 1
ATOM 1308 O O . LYS A 1 161 ? 0.540 -1.449 3.352 1.00 94.62 161 LYS A O 1
ATOM 1313 N N . PHE A 1 162 ? 2.743 -1.182 3.703 1.00 94.88 162 PHE A N 1
ATOM 1314 C CA . PHE A 1 162 ? 3.176 -1.511 2.348 1.00 94.88 162 PHE A CA 1
ATOM 1315 C C . PHE A 1 162 ? 3.179 -3.034 2.147 1.00 94.88 162 PHE A C 1
ATOM 1317 O O . PHE A 1 162 ? 3.965 -3.734 2.798 1.00 94.88 162 PHE A O 1
ATOM 1324 N N . ARG A 1 163 ? 2.314 -3.583 1.282 1.00 92.94 163 ARG A N 1
ATOM 1325 C CA . ARG A 1 163 ? 2.221 -5.036 1.024 1.00 92.94 163 ARG A CA 1
ATOM 1326 C C . ARG A 1 163 ? 1.867 -5.353 -0.425 1.00 92.94 163 ARG A C 1
ATOM 1328 O O . ARG A 1 163 ? 0.832 -4.923 -0.914 1.00 92.94 163 ARG A O 1
ATOM 1335 N N . MET A 1 164 ? 2.658 -6.211 -1.066 1.00 88.12 164 MET A N 1
ATOM 1336 C CA . MET A 1 164 ? 2.367 -6.714 -2.412 1.00 88.12 164 MET A CA 1
ATOM 1337 C C . MET A 1 164 ? 1.542 -8.012 -2.363 1.00 88.12 164 MET A C 1
ATOM 1339 O O . MET A 1 164 ? 0.332 -7.996 -2.607 1.00 88.12 164 MET A O 1
ATOM 1343 N N . ASP A 1 165 ? 2.170 -9.120 -1.958 1.00 84.19 165 ASP A N 1
ATOM 1344 C CA . ASP A 1 165 ? 1.559 -10.452 -2.021 1.00 84.19 165 ASP A CA 1
ATOM 1345 C C . ASP A 1 165 ? 0.886 -10.862 -0.710 1.00 84.19 165 ASP A C 1
ATOM 1347 O O . ASP A 1 165 ? -0.344 -10.894 -0.603 1.00 84.19 165 ASP A O 1
ATOM 1351 N N . ALA A 1 166 ? 1.687 -11.183 0.305 1.00 85.56 166 ALA A N 1
ATOM 1352 C CA . ALA A 1 166 ? 1.196 -11.609 1.606 1.00 85.56 166 ALA A CA 1
ATOM 1353 C C . ALA A 1 166 ? 0.941 -10.398 2.505 1.00 85.56 166 ALA A C 1
ATOM 1355 O O . ALA A 1 166 ? 1.790 -9.518 2.653 1.00 85.56 166 ALA A O 1
ATOM 1356 N N . TRP A 1 167 ? -0.240 -10.344 3.116 1.00 88.62 167 TRP A N 1
ATOM 1357 C CA . TRP A 1 167 ? -0.655 -9.236 3.973 1.00 88.62 167 TRP A CA 1
ATOM 1358 C C . TRP A 1 167 ? -0.425 -9.591 5.443 1.00 88.62 167 TRP A C 1
ATOM 1360 O O . TRP A 1 167 ? -1.356 -9.746 6.235 1.00 88.62 167 TRP A O 1
ATOM 1370 N N . HIS A 1 168 ? 0.856 -9.734 5.787 1.00 84.31 168 HIS A N 1
ATOM 1371 C CA . HIS A 1 168 ? 1.290 -9.901 7.170 1.00 84.31 168 HIS A CA 1
ATOM 1372 C C . HIS A 1 168 ? 1.112 -8.593 7.938 1.00 84.31 168 HIS A C 1
ATOM 1374 O O . HIS A 1 168 ? 1.543 -7.526 7.487 1.00 84.31 168 HIS A O 1
ATOM 1380 N N . PHE A 1 169 ? 0.497 -8.690 9.106 1.00 79.88 169 PHE A N 1
ATOM 1381 C CA . PHE A 1 169 ? 0.080 -7.574 9.942 1.00 79.88 169 PHE A CA 1
ATOM 1382 C C . PHE A 1 169 ? 0.547 -7.768 11.396 1.00 79.88 169 PHE A C 1
ATOM 1384 O O . PHE A 1 169 ? -0.148 -7.496 12.366 1.00 79.88 169 PHE A O 1
ATOM 1391 N N . GLU A 1 170 ? 1.746 -8.306 11.564 1.00 72.31 170 GLU A N 1
ATOM 1392 C CA . GLU A 1 170 ? 2.346 -8.505 12.879 1.00 72.31 170 GLU A CA 1
ATOM 1393 C C . GLU A 1 170 ? 3.170 -7.289 13.318 1.00 72.31 170 GLU A C 1
ATOM 1395 O O . GLU A 1 170 ? 3.701 -6.545 12.486 1.00 72.31 170 GLU A O 1
ATOM 1400 N N . THR A 1 171 ? 3.282 -7.077 14.631 1.00 66.62 171 THR A N 1
ATOM 1401 C CA . TH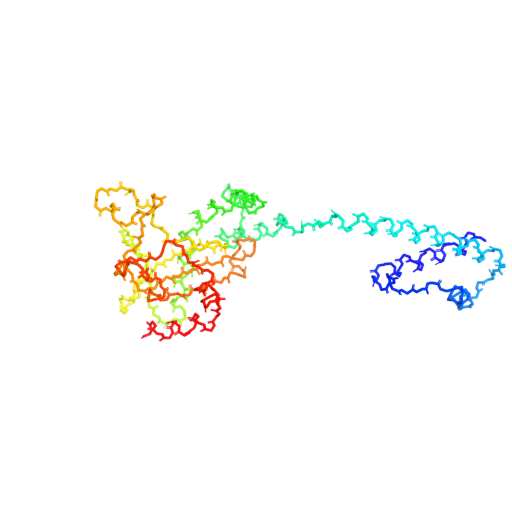R A 1 171 ? 4.169 -6.042 15.170 1.00 66.62 171 THR A CA 1
ATOM 1402 C C . THR A 1 171 ? 5.615 -6.549 15.164 1.00 66.62 171 THR A C 1
ATOM 1404 O O . THR A 1 171 ? 5.891 -7.729 15.390 1.00 66.62 171 THR A O 1
ATOM 1407 N N . THR A 1 172 ? 6.572 -5.643 14.978 1.00 57.06 172 THR A N 1
ATOM 1408 C CA . THR A 1 172 ? 8.008 -5.927 15.147 1.00 57.06 172 THR A CA 1
ATOM 1409 C C . THR A 1 172 ? 8.458 -5.853 16.614 1.00 57.06 172 THR A C 1
ATOM 1411 O O . THR A 1 172 ? 9.659 -5.859 16.893 1.00 57.06 172 THR A O 1
ATOM 1414 N N . ARG A 1 173 ? 7.522 -5.763 17.576 1.00 59.53 173 ARG A N 1
ATOM 1415 C CA . ARG A 1 173 ? 7.849 -5.633 19.003 1.00 59.53 173 ARG A CA 1
ATOM 1416 C C . ARG A 1 173 ? 8.550 -6.903 19.494 1.00 59.53 173 ARG A C 1
ATOM 1418 O O . ARG A 1 173 ? 8.123 -8.017 19.203 1.00 59.53 173 ARG A O 1
ATOM 1425 N N . ARG A 1 174 ? 9.630 -6.725 20.265 1.00 52.50 174 ARG A N 1
ATOM 1426 C CA . ARG A 1 174 ? 10.372 -7.833 20.886 1.00 52.50 174 ARG A CA 1
ATOM 1427 C C . ARG A 1 174 ? 9.475 -8.588 21.867 1.00 52.50 174 ARG A C 1
ATOM 1429 O O . ARG A 1 174 ? 8.704 -7.979 22.613 1.00 52.50 174 ARG A O 1
ATOM 1436 N N . ASN A 1 175 ? 9.646 -9.906 21.907 1.00 52.56 175 ASN A N 1
ATOM 1437 C CA . ASN A 1 175 ? 9.049 -10.755 22.930 1.00 52.56 175 ASN A CA 1
ATOM 1438 C C . ASN A 1 175 ? 9.502 -10.270 24.308 1.00 52.56 175 ASN A C 1
ATOM 1440 O O . ASN A 1 175 ? 10.693 -10.209 24.604 1.00 52.56 175 ASN A O 1
ATOM 1444 N N . SER A 1 176 ? 8.540 -9.883 25.133 1.00 55.28 176 SER A N 1
ATOM 1445 C CA . SER A 1 176 ? 8.749 -9.537 26.535 1.00 55.28 176 SER A CA 1
ATOM 1446 C C . SER A 1 176 ? 7.706 -10.281 27.359 1.00 55.28 176 SER A C 1
ATOM 1448 O O . SER A 1 176 ? 6.656 -10.630 26.820 1.00 55.28 176 SER A O 1
ATOM 1450 N N . LYS A 1 177 ? 7.946 -10.462 28.665 1.00 55.41 177 LYS A N 1
ATOM 1451 C CA . LYS A 1 177 ? 6.957 -11.052 29.589 1.00 55.41 177 LYS A CA 1
ATOM 1452 C C . LYS A 1 177 ? 5.579 -10.379 29.509 1.00 55.41 177 LYS A C 1
ATOM 1454 O O . LYS A 1 177 ? 4.568 -11.025 29.732 1.00 55.41 177 LYS A O 1
ATOM 1459 N N . LYS A 1 178 ? 5.519 -9.093 29.134 1.00 55.00 178 LYS A N 1
ATOM 1460 C CA . LYS A 1 178 ? 4.260 -8.348 28.955 1.00 55.00 178 LYS A CA 1
ATOM 1461 C C . LYS A 1 178 ? 3.433 -8.799 27.735 1.00 55.00 178 LYS A C 1
ATOM 1463 O O . LYS A 1 178 ? 2.263 -8.446 27.659 1.00 55.00 178 LYS A O 1
ATOM 1468 N N . ASN A 1 179 ? 4.023 -9.558 26.805 1.00 56.94 179 ASN A N 1
ATOM 1469 C CA . ASN A 1 179 ? 3.424 -9.980 25.532 1.00 56.94 179 ASN A CA 1
ATOM 1470 C C . ASN A 1 179 ? 3.500 -11.508 25.309 1.00 56.94 179 ASN A C 1
ATOM 1472 O O . ASN A 1 179 ? 3.372 -11.968 24.177 1.00 56.94 179 ASN A O 1
ATOM 1476 N N . GLU A 1 180 ? 3.745 -12.313 26.349 1.00 56.88 180 GLU A N 1
ATOM 1477 C CA . GLU A 1 180 ? 3.856 -13.778 26.203 1.00 56.88 180 GLU A CA 1
ATOM 1478 C C . GLU A 1 180 ? 2.561 -14.408 25.662 1.00 56.88 180 GLU A C 1
ATOM 1480 O O . GLU A 1 180 ? 2.607 -15.321 24.842 1.00 56.88 180 GLU A O 1
ATOM 1485 N N . GLU A 1 181 ? 1.398 -13.866 26.024 1.00 58.28 181 GLU A N 1
ATOM 1486 C CA . GLU A 1 181 ? 0.095 -14.418 25.628 1.00 58.28 181 GLU A CA 1
ATOM 1487 C C . GLU A 1 181 ? -0.372 -14.016 24.214 1.00 58.28 181 GLU A C 1
ATOM 1489 O O . GLU A 1 181 ? -1.324 -14.592 23.668 1.00 58.28 181 GLU A O 1
ATOM 1494 N N . THR A 1 182 ? 0.279 -13.029 23.593 1.00 55.34 182 THR A N 1
ATOM 1495 C CA . THR A 1 182 ? -0.034 -12.504 22.247 1.00 55.34 182 THR A CA 1
ATOM 1496 C C . THR A 1 182 ? 0.886 -13.072 21.166 1.00 55.34 182 THR A C 1
ATOM 1498 O O . THR A 1 182 ? 0.812 -12.668 20.005 1.00 55.34 182 THR A O 1
ATOM 1501 N N . ASN A 1 183 ? 1.741 -14.023 21.544 1.00 55.03 183 ASN A N 1
ATOM 1502 C CA . ASN A 1 183 ? 2.820 -14.537 20.726 1.00 55.03 183 ASN A CA 1
ATOM 1503 C C . ASN A 1 183 ? 2.610 -16.025 20.409 1.00 55.03 183 ASN A C 1
ATOM 1505 O O . ASN A 1 183 ? 2.741 -16.879 21.280 1.00 55.03 183 ASN A O 1
ATOM 1509 N N . SER A 1 184 ? 2.280 -16.349 19.157 1.00 52.56 184 SER A N 1
ATOM 1510 C CA . SER A 1 184 ? 2.201 -17.746 18.695 1.00 52.56 184 SER A CA 1
ATOM 1511 C C . SER A 1 184 ? 3.361 -18.166 17.786 1.00 52.56 184 SER A C 1
ATOM 1513 O O . SER A 1 184 ? 3.526 -19.356 17.545 1.00 52.56 184 SER A O 1
ATOM 1515 N N . THR A 1 185 ? 4.144 -17.219 17.253 1.00 53.66 185 THR A N 1
ATOM 1516 C CA . THR A 1 185 ? 5.138 -17.471 16.181 1.00 53.66 185 THR A CA 1
ATOM 1517 C C . THR A 1 185 ? 6.444 -16.677 16.322 1.00 53.66 185 THR A C 1
ATOM 1519 O O . THR A 1 185 ? 7.270 -16.690 15.418 1.00 53.66 185 THR A O 1
ATOM 1522 N N . GLY A 1 186 ? 6.648 -15.976 17.436 1.00 55.91 186 GLY A N 1
ATOM 1523 C CA . GLY A 1 186 ? 7.757 -15.042 17.655 1.00 55.91 186 GLY A CA 1
ATOM 1524 C C . GLY A 1 186 ? 7.403 -13.572 17.402 1.00 55.91 186 GLY A C 1
ATOM 1525 O O . GLY A 1 186 ? 8.225 -12.710 17.711 1.00 55.91 186 GLY A O 1
ATOM 1526 N N . HIS A 1 187 ? 6.200 -13.292 16.894 1.00 65.25 187 HIS A N 1
ATOM 1527 C CA . HIS A 1 187 ? 5.693 -11.951 16.615 1.00 65.25 187 HIS A CA 1
ATOM 1528 C C . HIS A 1 187 ? 4.449 -11.642 17.449 1.00 65.25 187 HIS A C 1
ATOM 1530 O O . HIS A 1 187 ? 3.578 -12.494 17.638 1.00 65.25 187 HIS A O 1
ATOM 1536 N N . VAL A 1 188 ? 4.369 -10.406 17.940 1.00 75.94 188 VAL A N 1
ATOM 1537 C CA . VAL A 1 188 ? 3.280 -9.939 18.801 1.00 75.94 188 VAL A CA 1
ATOM 1538 C C . VAL A 1 188 ? 2.143 -9.405 17.933 1.00 75.94 188 VAL A C 1
ATOM 1540 O O . VAL A 1 188 ? 2.361 -8.519 17.101 1.00 75.94 188 VAL A O 1
ATOM 1543 N N . ALA A 1 189 ? 0.937 -9.939 18.125 1.00 85.00 189 ALA A N 1
ATOM 1544 C CA . ALA A 1 189 ? -0.279 -9.412 17.511 1.00 85.00 189 ALA A CA 1
ATOM 1545 C C . ALA A 1 189 ? -0.643 -8.030 18.077 1.00 85.00 189 ALA A C 1
ATOM 1547 O O . ALA A 1 189 ? -0.459 -7.778 19.270 1.00 85.00 189 ALA A O 1
ATOM 1548 N N . TYR A 1 190 ? -1.202 -7.166 17.228 1.00 89.56 190 TYR A N 1
ATOM 1549 C CA . TYR A 1 190 ? -1.854 -5.937 17.678 1.00 89.56 190 TYR A CA 1
ATOM 1550 C C . TYR A 1 190 ? -3.064 -6.263 18.558 1.00 89.56 190 TYR A C 1
ATOM 1552 O O . TYR A 1 190 ? -3.724 -7.291 18.362 1.00 89.56 190 TYR A O 1
ATOM 1560 N N . LYS A 1 191 ? -3.381 -5.381 19.503 1.00 90.50 191 LYS A N 1
ATOM 1561 C CA . LYS A 1 191 ? -4.641 -5.455 20.248 1.00 90.50 191 LYS A CA 1
ATOM 1562 C C . LYS A 1 191 ? -5.787 -4.873 19.426 1.00 90.50 191 LYS A C 1
ATOM 1564 O O . LYS A 1 191 ? -5.580 -4.048 18.539 1.00 90.50 191 LYS A O 1
ATOM 1569 N N . SER A 1 192 ? -7.009 -5.297 19.732 1.00 91.88 192 SER A N 1
ATOM 1570 C CA . SER A 1 192 ? -8.214 -4.842 19.026 1.00 91.88 192 SER A CA 1
ATOM 1571 C C . SER A 1 192 ? -8.570 -3.371 19.261 1.00 91.88 192 SER A C 1
ATOM 1573 O O . SER A 1 192 ? -9.418 -2.843 18.555 1.00 91.88 192 SER A O 1
ATOM 1575 N N . ASP A 1 193 ? -7.954 -2.717 20.243 1.00 94.12 193 ASP A N 1
ATOM 1576 C CA . ASP A 1 193 ? -8.182 -1.320 20.615 1.00 94.12 193 ASP A CA 1
ATOM 1577 C C . ASP A 1 193 ? -7.033 -0.379 20.208 1.00 94.12 193 ASP A C 1
ATOM 1579 O O . ASP A 1 193 ? -7.106 0.814 20.497 1.00 94.12 193 ASP A O 1
ATOM 1583 N N . GLU A 1 194 ? -5.981 -0.869 19.539 1.00 93.62 194 GLU A N 1
ATOM 1584 C CA . GLU A 1 194 ? -4.771 -0.084 19.227 1.00 93.62 194 GLU A CA 1
ATOM 1585 C C . GLU A 1 194 ? -4.935 0.907 18.059 1.00 93.62 194 GLU A C 1
ATOM 1587 O O . GLU A 1 194 ? -4.164 1.862 17.962 1.00 93.62 194 GLU A O 1
ATOM 1592 N N . PHE A 1 195 ? -5.908 0.699 17.175 1.00 96.06 195 PHE A N 1
ATOM 1593 C CA . PHE A 1 195 ? -6.277 1.610 16.082 1.00 96.06 195 PHE A CA 1
ATOM 1594 C C . PHE A 1 195 ? -7.748 1.371 15.710 1.00 96.06 195 PHE A C 1
ATOM 1596 O O . PHE A 1 195 ? -8.442 0.746 16.505 1.00 96.06 195 PHE A O 1
ATOM 1603 N N . ASP A 1 196 ? -8.237 1.847 14.562 1.00 97.56 196 ASP A N 1
ATOM 1604 C CA . ASP A 1 196 ? -9.627 1.630 14.111 1.00 97.56 196 ASP A CA 1
ATOM 1605 C C . ASP A 1 196 ? -9.694 1.001 12.703 1.00 97.56 196 ASP A C 1
ATOM 1607 O O . ASP A 1 196 ? -10.522 0.121 12.436 1.00 97.56 196 ASP A O 1
ATOM 1611 N N . PHE A 1 197 ? -8.762 1.376 11.816 1.00 97.31 197 PHE A N 1
ATOM 1612 C CA . PHE A 1 197 ? -8.656 0.824 10.461 1.00 97.31 197 PHE A CA 1
ATOM 1613 C C . PHE A 1 197 ? -7.224 0.461 10.075 1.00 97.31 197 PHE A C 1
ATOM 1615 O O . PHE A 1 197 ? -6.268 1.164 10.401 1.00 97.31 197 PHE A O 1
ATOM 1622 N N . LEU A 1 198 ? -7.090 -0.620 9.310 1.00 97.31 198 LEU A N 1
ATOM 1623 C CA . LEU A 1 198 ? -5.866 -0.967 8.602 1.00 97.31 198 LEU A CA 1
ATOM 1624 C C . LEU A 1 198 ? -5.974 -0.512 7.148 1.00 97.31 198 LEU A C 1
ATOM 1626 O O . LEU A 1 198 ? -6.937 -0.846 6.458 1.00 97.31 198 LEU A O 1
ATOM 1630 N N . VAL A 1 199 ? -4.957 0.191 6.668 1.00 97.75 199 VAL A N 1
ATOM 1631 C CA . VAL A 1 199 ? -4.814 0.585 5.273 1.00 97.75 199 VAL A CA 1
ATOM 1632 C C . VAL A 1 199 ? -3.611 -0.119 4.661 1.00 97.75 199 VAL A C 1
ATOM 1634 O O . VAL A 1 199 ? -2.478 0.004 5.123 1.00 97.75 199 VAL A O 1
ATOM 1637 N N . ILE A 1 200 ? -3.855 -0.879 3.599 1.00 97.50 200 ILE A N 1
ATOM 1638 C CA . ILE A 1 200 ? -2.808 -1.519 2.812 1.00 97.50 200 ILE A CA 1
ATOM 1639 C C . ILE A 1 200 ? -2.519 -0.659 1.591 1.00 97.50 200 ILE A C 1
ATOM 1641 O O . ILE A 1 200 ? -3.391 -0.479 0.743 1.00 97.50 200 ILE A O 1
ATOM 1645 N N . PHE A 1 201 ? -1.279 -0.193 1.477 1.00 97.62 201 PHE A N 1
ATOM 1646 C CA . PHE A 1 201 ? -0.734 0.274 0.212 1.00 97.62 201 PHE A CA 1
ATOM 1647 C C . PHE A 1 201 ? -0.139 -0.923 -0.525 1.00 97.62 201 PHE A C 1
ATOM 1649 O O . PHE A 1 201 ? 0.845 -1.525 -0.082 1.00 97.62 201 PHE A O 1
ATOM 1656 N N . LYS A 1 202 ? -0.746 -1.283 -1.650 1.00 96.44 202 LYS A N 1
ATOM 1657 C CA . LYS A 1 202 ? -0.262 -2.335 -2.536 1.00 96.44 202 LYS A CA 1
ATOM 1658 C C . LYS A 1 202 ? 0.328 -1.672 -3.771 1.00 96.44 202 LYS A C 1
ATOM 1660 O O . LYS A 1 202 ? -0.439 -1.101 -4.547 1.00 96.44 202 LYS A O 1
ATOM 1665 N N . PRO A 1 203 ? 1.657 -1.713 -3.959 1.00 96.38 203 PRO A N 1
ATOM 1666 C CA . PRO A 1 203 ? 2.272 -1.065 -5.106 1.00 96.38 203 PRO A CA 1
ATOM 1667 C C . PRO A 1 203 ? 1.836 -1.739 -6.416 1.00 96.38 203 PRO A C 1
ATOM 1669 O O . PRO A 1 203 ? 1.285 -2.846 -6.410 1.00 96.38 203 PRO A O 1
ATOM 1672 N N . GLY A 1 204 ? 2.118 -1.084 -7.544 1.00 94.75 204 GLY A N 1
ATOM 1673 C CA . GLY A 1 204 ? 1.973 -1.698 -8.862 1.00 94.75 204 GLY A CA 1
ATOM 1674 C C . GLY A 1 204 ? 2.863 -2.938 -9.022 1.00 94.75 204 GLY A C 1
ATOM 1675 O O . GLY A 1 204 ? 3.742 -3.212 -8.203 1.00 94.75 204 GLY A O 1
ATOM 1676 N N . GLN A 1 205 ? 2.671 -3.691 -10.111 1.00 92.50 205 GLN A N 1
ATOM 1677 C CA . GLN A 1 205 ? 3.434 -4.926 -10.372 1.00 92.50 205 GLN A CA 1
ATOM 1678 C C . GLN A 1 205 ? 4.955 -4.710 -10.415 1.00 92.50 205 GLN A C 1
ATOM 1680 O O . GLN A 1 205 ? 5.719 -5.626 -10.133 1.00 92.50 205 GLN A O 1
ATOM 1685 N N . THR A 1 206 ? 5.385 -3.492 -10.733 1.00 93.75 206 THR A N 1
ATOM 1686 C CA . THR A 1 206 ? 6.788 -3.077 -10.827 1.00 93.75 206 THR A CA 1
ATOM 1687 C C . THR A 1 206 ? 7.255 -2.304 -9.591 1.00 93.75 206 THR A C 1
ATOM 1689 O O . THR A 1 206 ? 8.253 -1.598 -9.648 1.00 93.75 206 THR A O 1
ATOM 1692 N N . PHE A 1 207 ? 6.524 -2.406 -8.475 1.00 94.44 207 PHE A N 1
ATOM 1693 C CA . PHE A 1 207 ? 6.716 -1.628 -7.246 1.00 94.44 207 PHE A CA 1
ATOM 1694 C C . PHE A 1 207 ? 6.494 -0.111 -7.389 1.00 94.44 207 PHE A C 1
ATOM 1696 O O . PHE A 1 207 ? 6.778 0.631 -6.452 1.00 94.44 207 PHE A O 1
ATOM 1703 N N . GLY A 1 208 ? 5.964 0.358 -8.521 1.00 94.62 208 GLY A N 1
ATOM 1704 C CA . GLY A 1 208 ? 5.626 1.765 -8.747 1.00 94.62 208 GLY A CA 1
ATOM 1705 C C . GLY A 1 208 ? 4.387 2.240 -7.982 1.00 94.62 208 GLY A C 1
ATOM 1706 O O . GLY A 1 208 ? 3.596 1.443 -7.460 1.00 94.62 208 GLY A O 1
ATOM 1707 N N . ILE A 1 209 ? 4.214 3.560 -7.951 1.00 95.31 209 ILE A N 1
ATOM 1708 C CA . ILE A 1 209 ? 2.988 4.233 -7.506 1.00 95.31 209 ILE A CA 1
ATOM 1709 C C . ILE A 1 209 ? 1.909 4.076 -8.583 1.00 95.31 209 ILE A C 1
ATOM 1711 O O . ILE A 1 209 ? 0.738 3.853 -8.266 1.00 95.31 209 ILE A O 1
ATOM 1715 N N . THR A 1 210 ? 2.283 4.145 -9.861 1.00 94.62 210 THR A N 1
ATOM 1716 C CA . THR A 1 210 ? 1.355 3.904 -10.968 1.00 94.62 210 THR A CA 1
ATOM 1717 C C . THR A 1 210 ? 0.832 2.471 -10.916 1.00 94.62 210 THR A C 1
ATOM 1719 O O . THR A 1 210 ? 1.590 1.505 -10.824 1.00 94.62 210 THR A O 1
ATOM 1722 N N . GLY A 1 211 ? -0.493 2.326 -10.975 1.00 94.12 211 GLY A N 1
ATOM 1723 C CA . GLY A 1 211 ? -1.157 1.029 -10.831 1.00 94.12 211 GLY A CA 1
ATOM 1724 C C . GLY A 1 211 ? -1.125 0.469 -9.405 1.00 94.12 211 GLY A C 1
ATOM 1725 O O . GLY A 1 211 ? -1.530 -0.677 -9.202 1.00 94.12 211 GLY A O 1
ATOM 1726 N N . SER A 1 212 ? -0.659 1.251 -8.424 1.00 96.69 212 SER A N 1
ATOM 1727 C CA . SER A 1 212 ? -0.842 0.922 -7.015 1.00 96.69 212 SER A CA 1
ATOM 1728 C C . SER A 1 212 ? -2.316 0.989 -6.627 1.00 96.69 212 SER A C 1
ATOM 1730 O O . SER A 1 212 ? -3.161 1.576 -7.304 1.00 96.69 212 SER A O 1
ATOM 1732 N N . THR A 1 213 ? -2.629 0.341 -5.517 1.00 97.38 213 THR A N 1
ATOM 1733 C CA . THR A 1 213 ? -3.971 0.281 -4.963 1.00 97.38 213 THR A CA 1
ATOM 1734 C C . THR A 1 213 ? -3.911 0.475 -3.460 1.00 97.38 213 THR A C 1
ATOM 1736 O O . THR A 1 213 ? -3.003 -0.020 -2.793 1.00 97.38 213 THR A O 1
ATOM 1739 N N . ILE A 1 214 ? -4.897 1.188 -2.922 1.00 98.12 214 ILE A N 1
ATOM 1740 C CA . ILE A 1 214 ? -5.067 1.378 -1.484 1.00 98.12 214 ILE A CA 1
ATOM 1741 C C . ILE A 1 214 ? -6.322 0.623 -1.058 1.00 98.12 214 ILE A C 1
ATOM 1743 O O . ILE A 1 214 ? -7.346 0.679 -1.746 1.00 98.12 214 ILE A O 1
ATOM 1747 N N . ARG A 1 215 ? -6.218 -0.146 0.028 1.00 97.81 215 ARG A N 1
ATOM 1748 C CA . ARG A 1 215 ? -7.307 -0.972 0.563 1.00 97.81 215 ARG A CA 1
ATOM 1749 C C . ARG A 1 215 ? -7.503 -0.681 2.033 1.00 97.81 215 ARG A C 1
ATOM 1751 O O . ARG A 1 215 ? -6.561 -0.806 2.809 1.00 97.81 215 ARG A O 1
ATOM 1758 N N . CYS A 1 216 ? -8.725 -0.331 2.404 1.00 97.88 216 CYS A N 1
ATOM 1759 C CA . CYS A 1 216 ? -9.107 -0.119 3.792 1.00 97.88 216 CYS A CA 1
ATOM 1760 C C . CYS A 1 216 ? -9.738 -1.400 4.346 1.00 97.88 216 CYS A C 1
ATOM 1762 O O . CYS A 1 216 ? -10.466 -2.096 3.639 1.00 97.88 216 CYS A O 1
ATOM 1764 N N . ILE A 1 217 ? -9.461 -1.717 5.607 1.00 97.62 217 ILE A N 1
ATOM 1765 C CA . ILE A 1 217 ? -10.030 -2.863 6.317 1.00 97.62 217 ILE A CA 1
ATOM 1766 C C . ILE A 1 217 ? -10.396 -2.400 7.732 1.00 97.62 217 ILE A C 1
ATOM 1768 O O . ILE A 1 217 ? -9.513 -1.922 8.449 1.00 97.62 217 ILE A O 1
ATOM 1772 N N . PRO A 1 218 ? -11.662 -2.530 8.165 1.00 97.44 218 PRO A N 1
ATOM 1773 C CA . PRO A 1 218 ? -12.040 -2.202 9.531 1.00 97.44 218 PRO A CA 1
ATOM 1774 C C . PRO A 1 218 ? -11.478 -3.247 10.493 1.00 97.44 218 PRO A C 1
ATOM 1776 O O . PRO A 1 218 ? -11.411 -4.439 10.172 1.00 97.44 218 PRO A O 1
ATOM 1779 N N . ILE A 1 219 ? -11.133 -2.827 11.708 1.00 96.00 219 ILE A N 1
ATOM 1780 C CA . ILE A 1 219 ? -10.632 -3.749 12.733 1.00 96.00 219 ILE A CA 1
ATOM 1781 C C . ILE A 1 219 ? -11.588 -4.893 13.031 1.00 96.00 219 ILE A C 1
ATOM 1783 O O . ILE A 1 219 ? -11.130 -6.009 13.271 1.00 96.00 219 ILE A O 1
ATOM 1787 N N . SER A 1 220 ? -12.898 -4.655 12.971 1.00 96.31 220 SER A N 1
ATOM 1788 C CA . SER A 1 220 ? -13.912 -5.687 13.207 1.00 96.31 220 SER A CA 1
ATOM 1789 C C . SER A 1 220 ? -13.716 -6.931 12.330 1.00 96.31 220 SER A C 1
ATOM 1791 O O . SER A 1 220 ? -14.033 -8.038 12.758 1.00 96.31 220 SER A O 1
ATOM 1793 N N . ALA A 1 221 ? -13.126 -6.783 11.138 1.00 96.62 221 ALA A N 1
ATOM 1794 C CA . ALA A 1 221 ? -12.805 -7.889 10.239 1.00 96.62 221 ALA A CA 1
ATOM 1795 C C . ALA A 1 221 ? -11.495 -8.621 10.583 1.00 96.62 221 ALA A C 1
ATOM 1797 O O . ALA A 1 221 ? -11.257 -9.720 10.082 1.00 96.62 221 ALA A O 1
ATOM 1798 N N . LEU A 1 222 ? -10.638 -8.010 11.399 1.00 95.50 222 LEU A N 1
ATOM 1799 C CA . LEU A 1 222 ? -9.301 -8.487 11.753 1.00 95.50 222 LEU A CA 1
ATOM 1800 C C . LEU A 1 222 ? -9.235 -9.102 13.155 1.00 95.50 222 LEU A C 1
ATOM 1802 O O . LEU A 1 222 ? -8.192 -9.648 13.515 1.00 95.50 222 LEU A O 1
ATOM 1806 N N . ILE A 1 223 ? -10.317 -9.039 13.936 1.00 94.62 223 ILE A N 1
ATOM 1807 C CA . ILE A 1 223 ? -10.389 -9.638 15.273 1.00 94.62 223 ILE A CA 1
ATOM 1808 C C . ILE A 1 223 ? -10.119 -11.142 15.184 1.00 94.62 223 ILE A C 1
ATOM 1810 O O . ILE A 1 223 ? -10.723 -11.868 14.389 1.00 94.62 223 ILE A O 1
ATOM 1814 N N . ASN A 1 224 ? -9.210 -11.629 16.027 1.00 91.06 224 ASN A N 1
ATOM 1815 C CA . ASN A 1 224 ? -8.920 -13.046 16.118 1.00 91.06 224 ASN A CA 1
ATOM 1816 C C . ASN A 1 224 ? -10.087 -13.765 16.822 1.00 91.06 224 ASN A C 1
ATOM 1818 O O . ASN A 1 224 ? -10.317 -13.533 18.010 1.00 91.06 224 ASN A O 1
ATOM 1822 N N . PRO A 1 225 ? -10.787 -14.703 16.157 1.00 91.12 225 PRO A N 1
ATOM 1823 C CA . PRO A 1 225 ? -11.955 -15.365 16.739 1.00 91.12 225 PRO A CA 1
ATOM 1824 C C . PRO A 1 225 ? -11.615 -16.217 17.970 1.00 91.12 225 PRO A C 1
ATOM 1826 O O . PRO A 1 225 ? -12.491 -16.495 18.781 1.00 91.12 225 PRO A O 1
ATOM 1829 N N . LYS A 1 226 ? -10.352 -16.639 18.122 1.00 90.56 226 LYS A N 1
ATOM 1830 C CA . LYS A 1 226 ? -9.882 -17.404 19.287 1.00 90.56 226 LYS A CA 1
ATOM 1831 C C . LYS A 1 226 ? -9.374 -16.512 20.422 1.00 90.56 226 LYS A C 1
ATOM 1833 O O . LYS A 1 226 ? -9.247 -16.988 21.543 1.00 90.56 226 LYS A O 1
ATOM 1838 N N . LYS A 1 227 ? -9.034 -15.254 20.126 1.00 89.19 227 LYS A N 1
ATOM 1839 C CA . LYS A 1 227 ? -8.477 -14.276 21.073 1.00 89.19 227 LYS A CA 1
ATOM 1840 C C . LYS A 1 227 ? -9.040 -12.885 20.748 1.00 89.19 227 LYS A C 1
ATOM 1842 O O . LYS A 1 227 ? -8.350 -12.106 20.099 1.00 89.19 227 LYS A O 1
ATOM 1847 N N . PRO A 1 228 ? -10.284 -12.564 21.153 1.00 90.56 228 PRO A N 1
ATOM 1848 C CA . PRO A 1 228 ? -10.984 -11.359 20.689 1.00 90.56 228 PRO A CA 1
ATOM 1849 C C . PRO A 1 228 ? -10.311 -10.024 21.040 1.00 90.56 228 PRO A C 1
ATOM 1851 O O . PRO A 1 228 ? -10.573 -9.018 20.395 1.00 90.56 228 PRO A O 1
ATOM 1854 N N . ASN A 1 229 ? -9.426 -10.016 22.038 1.00 89.12 229 ASN A N 1
ATOM 1855 C CA . ASN A 1 229 ? -8.602 -8.864 22.413 1.00 89.12 229 ASN A CA 1
ATOM 1856 C C . ASN A 1 229 ? -7.390 -8.640 21.487 1.00 89.12 229 ASN A C 1
ATOM 1858 O O . ASN A 1 229 ? -6.624 -7.700 21.694 1.00 89.12 229 ASN A O 1
ATOM 1862 N N . GLN A 1 230 ? -7.176 -9.518 20.507 1.00 90.25 230 GLN A N 1
ATOM 1863 C CA . GLN A 1 230 ? -6.050 -9.500 19.582 1.00 90.25 230 GLN A CA 1
ATOM 1864 C C . GLN A 1 230 ? -6.547 -9.511 18.142 1.00 90.25 230 GLN A C 1
ATOM 1866 O O . GLN A 1 230 ? -7.589 -10.080 17.811 1.00 90.25 230 GLN A O 1
ATOM 1871 N N . LEU A 1 231 ? -5.746 -8.930 17.263 1.00 91.75 231 LEU A N 1
ATOM 1872 C CA . LEU A 1 231 ? -5.930 -9.033 15.827 1.00 91.75 231 LEU A CA 1
ATOM 1873 C C . LEU A 1 231 ? -5.211 -10.266 15.279 1.00 91.75 231 LEU A C 1
ATOM 1875 O O . LEU A 1 231 ? -4.302 -10.828 15.895 1.00 91.75 231 LEU A O 1
ATOM 1879 N N . VAL A 1 232 ? -5.621 -10.713 14.098 1.00 90.69 232 VAL A N 1
ATOM 1880 C CA . VAL A 1 232 ? -4.866 -11.716 13.347 1.00 90.69 232 VAL A CA 1
ATOM 1881 C C . VAL A 1 232 ? -3.514 -11.139 12.909 1.00 90.69 232 VAL A C 1
ATOM 1883 O O . VAL A 1 232 ? -3.421 -9.991 12.485 1.00 90.69 232 VAL A O 1
ATOM 1886 N N . THR A 1 233 ? -2.454 -11.945 12.966 1.00 87.69 233 THR A N 1
ATOM 1887 C CA . THR A 1 233 ? -1.106 -11.549 12.510 1.00 87.69 233 THR A CA 1
ATOM 1888 C C . THR A 1 233 ? -0.930 -11.667 10.997 1.00 87.69 233 THR A C 1
ATOM 1890 O O . THR A 1 233 ? -0.001 -11.106 10.420 1.00 87.69 233 THR A O 1
ATOM 1893 N N . ASN A 1 234 ? -1.827 -12.390 10.327 1.00 89.62 234 ASN A N 1
ATOM 1894 C CA . ASN A 1 234 ? -1.853 -12.533 8.880 1.00 89.62 234 ASN A CA 1
ATOM 1895 C C . ASN A 1 234 ? -3.294 -12.466 8.374 1.00 89.62 234 ASN A C 1
ATOM 1897 O O . ASN A 1 234 ? -4.170 -13.181 8.871 1.00 89.62 234 ASN A O 1
ATOM 1901 N N . ILE A 1 235 ? -3.528 -11.642 7.356 1.00 91.69 235 ILE A N 1
ATOM 1902 C CA . ILE A 1 235 ? -4.841 -11.520 6.729 1.00 91.69 235 ILE A CA 1
ATOM 1903 C C . ILE A 1 235 ? -5.054 -12.726 5.819 1.00 91.69 235 ILE A C 1
ATOM 1905 O O . ILE A 1 235 ? -4.381 -12.899 4.802 1.00 91.69 235 ILE A O 1
ATOM 1909 N N . ASN A 1 236 ? -6.002 -13.583 6.197 1.00 91.75 236 ASN A N 1
ATOM 1910 C CA . ASN A 1 236 ? -6.314 -14.781 5.427 1.00 91.75 236 ASN A CA 1
ATOM 1911 C C . ASN A 1 236 ? -6.949 -14.443 4.064 1.00 91.75 236 ASN A C 1
ATOM 1913 O O . ASN A 1 236 ? -7.444 -13.340 3.821 1.00 91.75 236 ASN A O 1
ATOM 1917 N N . SER A 1 237 ? -6.975 -15.433 3.172 1.00 92.38 237 SER A N 1
ATOM 1918 C CA . SER A 1 237 ? -7.496 -15.280 1.809 1.00 92.38 237 SER A CA 1
ATOM 1919 C C . SER A 1 237 ? -8.965 -14.854 1.754 1.00 92.38 237 SER A C 1
ATOM 1921 O O . SER A 1 237 ? -9.345 -14.134 0.834 1.00 92.38 237 SER A O 1
ATOM 1923 N N . LYS A 1 238 ? -9.789 -15.256 2.733 1.00 94.75 238 LYS A N 1
ATOM 1924 C CA . LYS A 1 238 ? -11.211 -14.892 2.798 1.00 94.75 238 LYS A CA 1
ATOM 1925 C C . LYS A 1 238 ? -11.383 -13.392 3.033 1.00 94.75 238 LYS A C 1
ATOM 1927 O O . LYS A 1 238 ? -12.107 -12.748 2.279 1.00 94.75 238 LYS A O 1
ATOM 1932 N N . ILE A 1 239 ? -10.696 -12.843 4.036 1.00 95.31 239 ILE A N 1
ATOM 1933 C CA . ILE A 1 239 ? -10.711 -11.403 4.329 1.00 95.31 239 ILE A CA 1
ATOM 1934 C C . ILE A 1 239 ? -10.086 -10.647 3.154 1.00 95.31 239 ILE A C 1
ATOM 1936 O O . ILE A 1 239 ? -10.697 -9.720 2.632 1.00 95.31 239 ILE A O 1
ATOM 1940 N N . LYS A 1 240 ? -8.925 -11.090 2.653 1.00 94.69 240 LYS A N 1
ATOM 1941 C CA . LYS A 1 240 ? -8.270 -10.447 1.506 1.00 94.69 240 LYS A CA 1
ATOM 1942 C C . LYS A 1 240 ? -9.192 -10.367 0.286 1.00 94.69 240 LYS A C 1
ATOM 1944 O O . LYS A 1 240 ? -9.325 -9.301 -0.294 1.00 94.69 240 LYS A O 1
ATOM 1949 N N . LYS A 1 241 ? -9.886 -11.451 -0.077 1.00 94.81 241 LYS A N 1
ATOM 1950 C CA . LYS A 1 241 ? -10.833 -11.457 -1.208 1.00 94.81 241 LYS A CA 1
ATOM 1951 C C . LYS A 1 241 ? -11.999 -10.482 -1.005 1.00 94.81 241 LYS A C 1
ATOM 1953 O O . LYS A 1 241 ? -12.476 -9.903 -1.972 1.00 94.81 241 LYS A O 1
ATOM 1958 N N . MET A 1 242 ? -12.458 -10.318 0.235 1.00 97.12 242 MET A N 1
ATOM 1959 C CA . MET A 1 242 ? -13.555 -9.412 0.572 1.00 97.12 242 MET A CA 1
ATOM 1960 C C . MET A 1 242 ? -13.153 -7.936 0.478 1.00 97.12 242 MET A C 1
ATOM 1962 O O . MET A 1 242 ? -13.965 -7.132 0.034 1.00 97.12 242 MET A O 1
ATOM 1966 N N . TYR A 1 243 ? -11.926 -7.590 0.876 1.00 97.19 243 TYR A N 1
ATOM 1967 C CA . TYR A 1 243 ? -11.486 -6.195 0.997 1.00 97.19 243 TYR A CA 1
ATOM 1968 C C . TYR A 1 243 ? -10.505 -5.728 -0.090 1.00 97.19 243 TYR A C 1
ATOM 1970 O O . TYR A 1 243 ? -10.307 -4.527 -0.230 1.00 97.19 243 TYR A O 1
ATOM 1978 N N . ASP A 1 244 ? -9.905 -6.618 -0.891 1.00 95.62 244 ASP A N 1
ATOM 1979 C CA . ASP A 1 244 ? -9.039 -6.246 -2.027 1.00 95.62 244 ASP A CA 1
ATOM 1980 C C . ASP A 1 244 ? -9.869 -5.827 -3.258 1.00 95.62 244 ASP A C 1
ATOM 1982 O O . ASP A 1 244 ? -9.769 -6.412 -4.334 1.00 95.62 244 ASP A O 1
ATOM 1986 N N . ASN A 1 245 ? -10.741 -4.831 -3.085 1.00 96.31 245 ASN A N 1
ATOM 1987 C CA . ASN A 1 245 ? -11.506 -4.190 -4.152 1.00 96.31 245 ASN A CA 1
ATOM 1988 C C . ASN A 1 245 ? -11.875 -2.743 -3.778 1.00 96.31 245 ASN A C 1
ATOM 1990 O O . ASN A 1 245 ? -11.818 -2.335 -2.614 1.00 96.31 245 ASN A O 1
ATOM 1994 N N . GLU A 1 246 ? -12.233 -1.956 -4.791 1.00 96.56 246 GLU A N 1
ATOM 1995 C CA . GLU A 1 246 ? -12.565 -0.537 -4.625 1.00 96.56 246 GLU A CA 1
ATOM 1996 C C . GLU A 1 246 ? -13.917 -0.316 -3.946 1.00 96.56 246 GLU A C 1
ATOM 1998 O O . GLU A 1 246 ? -14.038 0.603 -3.144 1.00 96.56 246 GLU A O 1
ATOM 2003 N N . GLU A 1 247 ? -14.911 -1.165 -4.215 1.00 97.31 247 GLU A N 1
ATOM 2004 C CA . GLU A 1 247 ? -16.261 -1.043 -3.653 1.00 97.31 247 GLU A CA 1
ATOM 2005 C C . GLU A 1 247 ? -16.225 -1.060 -2.121 1.00 97.31 247 GLU A C 1
ATOM 2007 O O . GLU A 1 247 ? -16.668 -0.105 -1.482 1.00 97.31 247 GLU A O 1
ATOM 2012 N N . LYS A 1 248 ? -15.596 -2.081 -1.522 1.00 97.62 248 LYS A N 1
ATOM 2013 C CA . LYS A 1 248 ? -15.429 -2.135 -0.065 1.00 97.62 248 LYS A CA 1
ATOM 2014 C C . LYS A 1 248 ? -14.539 -1.038 0.477 1.00 97.62 248 LYS A C 1
ATOM 2016 O O . LYS A 1 248 ? -14.817 -0.533 1.560 1.00 97.62 248 LYS A O 1
ATOM 2021 N N . THR A 1 249 ? -13.512 -0.633 -0.263 1.00 97.81 249 THR A N 1
ATOM 2022 C CA . THR A 1 249 ? -12.691 0.509 0.150 1.00 97.81 249 THR A CA 1
ATOM 2023 C C . THR A 1 249 ? -13.549 1.777 0.265 1.00 97.81 249 THR A C 1
ATOM 2025 O O . THR A 1 249 ? -13.475 2.469 1.275 1.00 97.81 249 THR A O 1
ATOM 2028 N N . ASN A 1 250 ? -14.422 2.047 -0.707 1.00 97.19 250 ASN A N 1
ATOM 2029 C CA . ASN A 1 250 ? -15.298 3.223 -0.716 1.00 97.19 250 ASN A CA 1
ATOM 2030 C C . ASN A 1 250 ? -16.395 3.170 0.358 1.00 97.19 250 ASN A C 1
ATOM 2032 O O . ASN A 1 250 ? -16.693 4.189 0.982 1.00 97.19 250 ASN A O 1
ATOM 2036 N N . GLU A 1 251 ? -16.967 1.991 0.610 1.00 96.94 251 GLU A N 1
ATOM 2037 C CA . GLU A 1 251 ? -17.898 1.778 1.724 1.00 96.94 251 GLU A CA 1
ATOM 2038 C C . GLU A 1 251 ? -17.248 2.134 3.065 1.00 96.94 251 GLU A C 1
ATOM 2040 O O . GLU A 1 251 ? -17.818 2.873 3.865 1.00 96.94 251 GLU A O 1
ATOM 2045 N N . ILE A 1 252 ? -16.018 1.666 3.285 1.00 96.81 252 ILE A N 1
ATOM 2046 C CA . ILE A 1 252 ? -15.284 1.935 4.522 1.00 96.81 252 ILE A CA 1
ATOM 2047 C C . ILE A 1 252 ? -14.939 3.414 4.649 1.00 96.81 252 ILE A C 1
ATOM 2049 O O . ILE A 1 252 ? -15.148 3.984 5.716 1.00 96.81 252 ILE A O 1
ATOM 2053 N N . LEU A 1 253 ? -14.457 4.051 3.580 1.00 95.75 253 LEU A N 1
ATOM 2054 C CA . LEU A 1 253 ? -14.189 5.492 3.583 1.00 95.75 253 LEU A CA 1
ATOM 2055 C C . LEU A 1 253 ? -15.435 6.292 3.977 1.00 95.75 253 LEU A C 1
ATOM 2057 O O . LEU A 1 253 ? -15.338 7.232 4.758 1.00 95.75 253 LEU A O 1
ATOM 2061 N N . SER A 1 254 ? -16.612 5.874 3.509 1.00 93.69 254 SER A N 1
ATOM 2062 C CA . SER A 1 254 ? -17.879 6.517 3.874 1.00 93.69 254 SER A CA 1
ATOM 2063 C C . SER A 1 254 ? -18.205 6.373 5.364 1.00 93.69 254 SER A C 1
ATOM 2065 O O . SER A 1 254 ? -18.831 7.258 5.933 1.00 93.69 254 SER A O 1
ATOM 2067 N N . SER A 1 255 ? -17.759 5.288 6.008 1.00 91.19 255 SER A N 1
ATOM 2068 C CA . SER A 1 255 ? -17.897 5.077 7.458 1.00 91.19 255 SER A CA 1
ATOM 2069 C C . SER A 1 255 ? -16.844 5.803 8.305 1.00 91.19 255 SER A C 1
ATOM 2071 O O . SER A 1 255 ? -17.005 5.904 9.517 1.00 91.19 255 SER A O 1
ATOM 2073 N N . MET A 1 256 ? -15.762 6.294 7.688 1.00 87.94 256 MET A N 1
ATOM 2074 C CA . MET A 1 256 ? -14.756 7.133 8.354 1.00 87.94 256 MET A CA 1
ATOM 2075 C C . MET A 1 256 ? -15.202 8.599 8.465 1.00 87.94 256 MET A C 1
ATOM 2077 O O . MET A 1 256 ? -14.528 9.382 9.143 1.00 87.94 256 MET A O 1
ATOM 2081 N N . ASN A 1 257 ? -16.298 8.973 7.793 1.00 71.62 257 ASN A N 1
ATOM 2082 C CA . ASN A 1 257 ? -16.879 10.317 7.799 1.00 71.62 257 ASN A CA 1
ATOM 2083 C C . ASN A 1 257 ? -17.637 10.638 9.088 1.00 71.62 257 ASN A C 1
ATOM 2085 O O . ASN A 1 257 ? -18.370 9.771 9.597 1.00 71.62 257 ASN A O 1
#

Organism: NCBI:txid1070528

Sequence (257 aa):
MTLLKTVLFSWMESIFITKKIAKTEFKYRNVISLLKSNNIRYTKEEIDDVVKEFKIYKEGLKSIEGNMKMVKITTDTISFVEAKKSAEEWLGEGSDSLMKTWLVNAIMDKKQHRDIGKVLANVSEIYVNRWLSERTGKEVKSVVGESYDSILDNKVRIQIKFRMDAWHFETTRRNSKKNEETNSTGHVAYKSDEFDFLVIFKPGQTFGITGSTIRCIPISALINPKKPNQLVTNINSKIKKMYDNEEKTNEILSSMN